Protein AF-A0A7S4PXM3-F1 (afdb_monomer_lite)

Radius of gyration: 34.14 Å; chains: 1; bounding box: 49×93×110 Å

Sequence (233 aa):
MDMGKMAEALIESDAAFREQFDRSSPNFHGGVDVPVPTGGARVPESMGGDAMKDWRDMPEVQPALEPEYPPEYHAAMATYEQFGKVKKAMSVLNKPVETVMKVRVQYKGAEGESKIALESRLRGEENNRDGALGSMKVLFGNVDSAEVSDRTRSAVSEVIERGTFAFEDRETFGEYMTVLQRCNQAIFADQKKLLQKIKDIKKAAAKAPDAAKGAEAADGEAAGAGAAPAAGA

Structure (mmCIF, N/CA/C/O backbone):
data_AF-A0A7S4PXM3-F1
#
_entry.id   AF-A0A7S4PXM3-F1
#
loop_
_atom_site.group_PDB
_atom_site.id
_atom_site.type_symbol
_atom_site.label_atom_id
_atom_site.label_alt_id
_atom_site.label_comp_id
_atom_site.label_asym_id
_atom_site.label_entity_id
_atom_site.label_seq_id
_atom_site.pdbx_PDB_ins_code
_atom_site.Cartn_x
_atom_site.Cartn_y
_atom_site.Cartn_z
_atom_site.occupancy
_atom_site.B_iso_or_equiv
_atom_site.auth_seq_id
_atom_site.auth_comp_id
_atom_site.auth_asym_id
_atom_site.auth_atom_id
_atom_site.pdbx_PDB_model_num
ATOM 1 N N . MET A 1 1 ? 22.075 41.334 -0.631 1.00 54.38 1 MET A N 1
ATOM 2 C CA . MET A 1 1 ? 20.807 41.933 -1.092 1.00 54.38 1 MET A CA 1
ATOM 3 C C . MET A 1 1 ? 20.162 42.583 0.113 1.00 54.38 1 MET A C 1
ATOM 5 O O . MET A 1 1 ? 20.107 41.945 1.155 1.00 54.38 1 MET A O 1
ATOM 9 N N . ASP A 1 2 ? 19.801 43.856 0.003 1.00 71.25 2 ASP A N 1
ATOM 10 C CA . ASP A 1 2 ? 19.238 44.640 1.103 1.00 71.25 2 ASP A CA 1
ATOM 11 C C . ASP A 1 2 ? 17.744 44.311 1.252 1.00 71.25 2 ASP A C 1
ATOM 13 O O . ASP A 1 2 ? 16.964 44.567 0.333 1.00 71.25 2 ASP A O 1
ATOM 17 N N . MET A 1 3 ? 17.356 43.679 2.366 1.00 65.31 3 MET A N 1
ATOM 18 C CA . MET A 1 3 ? 15.975 43.223 2.579 1.00 65.31 3 MET A CA 1
ATOM 19 C C . MET A 1 3 ? 14.974 44.382 2.677 1.00 65.31 3 MET A C 1
ATOM 21 O O . MET A 1 3 ? 13.813 44.184 2.326 1.00 65.31 3 MET A O 1
ATOM 25 N N . GLY A 1 4 ? 15.409 45.585 3.076 1.00 73.81 4 GLY A N 1
ATOM 26 C CA . GLY A 1 4 ? 14.539 46.767 3.109 1.00 73.81 4 GLY A CA 1
ATOM 27 C C . GLY A 1 4 ? 14.072 47.175 1.711 1.00 73.81 4 GLY A C 1
ATOM 28 O O . GLY A 1 4 ? 12.878 47.329 1.473 1.00 73.81 4 GLY A O 1
ATOM 29 N N . LYS A 1 5 ? 14.999 47.205 0.747 1.00 74.38 5 LYS A N 1
ATOM 30 C CA . LYS A 1 5 ? 14.703 47.554 -0.654 1.00 74.38 5 LYS A CA 1
ATOM 31 C C . LYS A 1 5 ? 13.815 46.528 -1.356 1.00 74.38 5 LYS A C 1
ATOM 33 O O . LYS A 1 5 ? 13.045 46.878 -2.241 1.00 74.38 5 LYS A O 1
ATOM 38 N N . MET A 1 6 ? 13.917 45.254 -0.971 1.00 76.69 6 MET A N 1
ATOM 39 C CA . MET A 1 6 ? 13.043 44.206 -1.504 1.00 76.69 6 MET A CA 1
ATOM 40 C C . MET A 1 6 ? 11.615 44.326 -0.956 1.00 76.69 6 MET A C 1
ATOM 42 O O . MET A 1 6 ? 10.663 44.099 -1.697 1.00 76.69 6 MET A O 1
ATOM 46 N N . ALA A 1 7 ? 11.459 44.701 0.317 1.00 76.25 7 ALA A N 1
ATOM 47 C CA . ALA A 1 7 ? 10.149 44.932 0.917 1.00 76.25 7 ALA A CA 1
ATOM 48 C C . ALA A 1 7 ? 9.452 46.164 0.314 1.00 76.25 7 ALA A C 1
ATOM 50 O O . ALA A 1 7 ? 8.271 46.086 -0.014 1.00 76.25 7 ALA A O 1
ATOM 51 N N . GLU A 1 8 ? 10.184 47.259 0.091 1.00 77.31 8 GLU A N 1
ATOM 52 C CA . GLU A 1 8 ? 9.660 48.455 -0.589 1.00 77.31 8 GLU A CA 1
ATOM 53 C C . GLU A 1 8 ? 9.229 48.144 -2.031 1.00 77.31 8 GLU A C 1
ATOM 55 O O . GLU A 1 8 ? 8.101 48.451 -2.408 1.00 77.31 8 GLU A O 1
ATOM 60 N N . ALA A 1 9 ? 10.050 47.415 -2.796 1.00 77.31 9 ALA A N 1
ATOM 61 C CA . ALA A 1 9 ? 9.702 47.008 -4.160 1.00 77.31 9 ALA A CA 1
ATOM 62 C C . ALA A 1 9 ? 8.468 46.086 -4.226 1.00 77.31 9 ALA A C 1
ATOM 64 O O . ALA A 1 9 ? 7.703 46.131 -5.190 1.00 77.31 9 ALA A O 1
ATOM 65 N N . LEU A 1 10 ? 8.251 45.244 -3.209 1.00 79.25 10 LEU A N 1
ATOM 66 C CA . LEU A 1 10 ? 7.054 44.403 -3.121 1.00 79.25 10 LEU A CA 1
ATOM 67 C C . LEU A 1 10 ? 5.796 45.226 -2.826 1.00 79.25 10 LEU A C 1
ATOM 69 O O . LEU A 1 10 ? 4.745 44.936 -3.391 1.00 79.25 10 LEU A O 1
ATOM 73 N N . ILE A 1 11 ? 5.902 46.255 -1.984 1.00 79.88 11 ILE A N 1
ATOM 74 C CA . ILE A 1 11 ? 4.780 47.145 -1.654 1.00 79.88 11 ILE A CA 1
ATOM 75 C C . ILE A 1 11 ? 4.415 48.023 -2.858 1.00 79.88 11 ILE A C 1
ATOM 77 O O . ILE A 1 11 ? 3.235 48.160 -3.174 1.00 79.88 11 ILE A O 1
ATOM 81 N N . GLU A 1 12 ? 5.408 48.564 -3.567 1.00 77.00 12 GLU A N 1
ATOM 82 C CA . GLU A 1 12 ? 5.185 49.351 -4.788 1.00 77.00 12 GLU A CA 1
ATOM 83 C C . GLU A 1 12 ? 4.579 48.502 -5.916 1.00 77.00 12 GLU A C 1
ATOM 85 O O . GLU A 1 12 ? 3.664 48.951 -6.607 1.00 77.00 12 GLU A O 1
ATOM 90 N N . SER A 1 13 ? 5.017 47.246 -6.057 1.00 78.00 13 SER A N 1
ATOM 91 C CA . SER A 1 13 ? 4.436 46.287 -7.004 1.00 78.00 13 SER A CA 1
ATOM 92 C C . SER A 1 13 ? 2.981 45.939 -6.663 1.00 78.00 13 SER A C 1
ATOM 94 O O . SER A 1 13 ? 2.129 45.907 -7.551 1.00 78.00 13 SER A O 1
ATOM 96 N N . ASP A 1 14 ? 2.664 45.734 -5.379 1.00 81.44 14 ASP A N 1
ATOM 97 C CA . ASP A 1 14 ? 1.298 45.435 -4.926 1.00 81.44 14 ASP A CA 1
ATOM 98 C C . ASP A 1 14 ? 0.354 46.635 -5.133 1.00 81.44 14 ASP A C 1
ATOM 100 O O . ASP A 1 14 ? -0.798 46.464 -5.537 1.00 81.44 14 ASP A O 1
ATOM 104 N N . ALA A 1 15 ? 0.845 47.862 -4.925 1.00 78.38 15 ALA A N 1
ATOM 105 C CA . ALA A 1 15 ? 0.091 49.084 -5.203 1.00 78.38 15 ALA A CA 1
ATOM 106 C C . ALA A 1 15 ? -0.194 49.250 -6.707 1.00 78.38 15 ALA A C 1
ATOM 108 O O . ALA A 1 15 ? -1.354 49.404 -7.095 1.00 78.38 15 ALA A O 1
ATOM 109 N N . ALA A 1 16 ? 0.829 49.111 -7.556 1.00 76.50 16 ALA A N 1
ATOM 110 C CA . ALA A 1 16 ? 0.679 49.188 -9.010 1.00 76.50 16 ALA A CA 1
ATOM 111 C C . ALA A 1 16 ? -0.226 48.075 -9.570 1.00 76.50 16 ALA A C 1
ATOM 113 O O . ALA A 1 16 ? -0.968 48.293 -10.526 1.00 76.50 16 ALA A O 1
ATOM 114 N N . PHE A 1 17 ? -0.205 46.884 -8.964 1.00 78.81 17 PHE A N 1
ATOM 115 C CA . PHE A 1 17 ? -1.099 45.789 -9.331 1.00 78.81 17 PHE A CA 1
ATOM 116 C C . PHE A 1 17 ? -2.558 46.105 -8.990 1.00 78.81 17 PHE A C 1
ATOM 118 O O . PHE A 1 17 ? -3.441 45.878 -9.815 1.00 78.81 17 PHE A O 1
ATOM 125 N N . ARG A 1 18 ? -2.834 46.668 -7.806 1.00 79.75 18 ARG A N 1
ATOM 126 C CA . ARG A 1 18 ? -4.205 47.051 -7.423 1.00 79.75 18 ARG A CA 1
ATOM 127 C C . ARG A 1 18 ? -4.787 48.127 -8.336 1.00 79.75 18 ARG A C 1
ATOM 129 O O . ARG A 1 18 ? -5.965 48.043 -8.678 1.00 79.75 18 ARG A O 1
ATOM 136 N N . GLU A 1 19 ? -3.970 49.079 -8.779 1.00 80.88 19 GLU A N 1
ATOM 137 C CA . GLU A 1 19 ? -4.394 50.125 -9.716 1.00 80.88 19 GLU A CA 1
ATOM 138 C C . GLU A 1 19 ? -4.871 49.575 -11.071 1.00 80.88 19 GLU A C 1
ATOM 140 O O . GLU A 1 19 ? -5.683 50.223 -11.725 1.00 80.88 19 GLU A O 1
ATOM 145 N N . GLN A 1 20 ? -4.454 48.367 -11.479 1.00 78.38 20 GLN A N 1
ATOM 146 C CA . GLN A 1 20 ? -4.924 47.732 -12.721 1.00 78.38 20 GLN A CA 1
ATOM 147 C C . GLN A 1 20 ? -6.376 47.246 -12.651 1.00 78.38 20 GLN A C 1
ATOM 149 O O . GLN A 1 20 ? -6.986 46.994 -13.691 1.00 78.38 20 GLN A O 1
ATOM 154 N N . PHE A 1 21 ? -6.932 47.110 -11.446 1.00 78.81 21 PHE A N 1
ATOM 155 C CA . PHE A 1 21 ? -8.300 46.639 -11.221 1.00 78.81 21 PHE A CA 1
ATOM 156 C C . PHE A 1 21 ? -9.245 47.746 -10.740 1.00 78.81 21 PHE A C 1
ATOM 158 O O . PHE A 1 21 ? -10.452 47.513 -10.636 1.00 78.81 21 PHE A O 1
ATOM 165 N N . ASP A 1 22 ? -8.728 48.948 -10.479 1.00 79.50 22 ASP A N 1
ATOM 166 C CA . ASP A 1 22 ? -9.545 50.116 -10.169 1.00 79.50 22 ASP A CA 1
ATOM 167 C C . ASP A 1 22 ? -10.054 50.761 -11.461 1.00 79.50 22 ASP A C 1
ATOM 169 O O . ASP A 1 22 ? -9.288 51.310 -12.245 1.00 79.50 22 ASP A O 1
ATOM 173 N N . ARG A 1 23 ? -11.373 50.723 -11.666 1.00 74.38 23 ARG A N 1
ATOM 174 C CA . ARG A 1 23 ? -12.050 51.285 -12.847 1.00 74.38 23 ARG A CA 1
ATOM 175 C C . ARG A 1 23 ? -11.900 52.800 -12.984 1.00 74.38 23 ARG A C 1
ATOM 177 O O . ARG A 1 23 ? -12.178 53.332 -14.052 1.00 74.38 23 ARG A O 1
ATOM 184 N N . SER A 1 24 ? -11.537 53.491 -11.904 1.00 78.06 24 SER A N 1
ATOM 185 C CA . SER A 1 24 ? -11.280 54.933 -11.897 1.00 78.06 24 SER A CA 1
ATOM 186 C C . SER A 1 24 ? -9.806 55.283 -12.116 1.00 78.06 24 SER A C 1
ATOM 188 O O . SER A 1 24 ? -9.486 56.451 -12.344 1.00 78.06 24 SER A O 1
ATOM 190 N N . SER A 1 25 ? -8.915 54.285 -12.089 1.00 77.69 25 SER A N 1
ATOM 191 C CA . SER A 1 25 ? -7.492 54.464 -12.357 1.00 77.69 25 SER A CA 1
ATOM 192 C C . SER A 1 25 ? -7.230 54.567 -13.864 1.00 77.69 25 SER A C 1
ATOM 194 O O . SER A 1 25 ? -7.744 53.753 -14.633 1.00 77.69 25 SER A O 1
ATOM 196 N N . PRO A 1 26 ? -6.368 55.497 -14.317 1.00 75.19 26 PRO A N 1
ATOM 197 C CA . PRO A 1 26 ? -5.941 55.563 -15.717 1.00 75.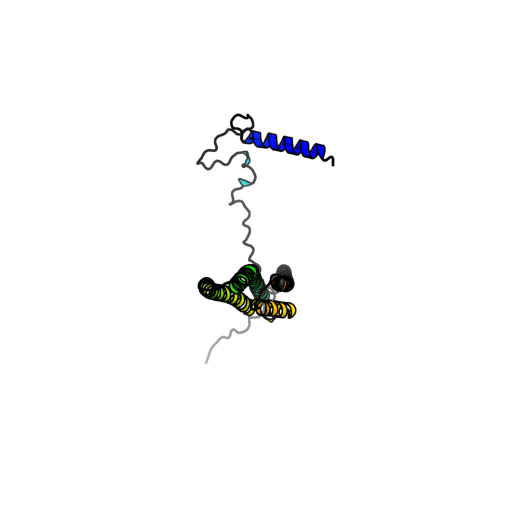19 26 PRO A CA 1
ATOM 198 C C . PRO A 1 26 ? -5.159 54.314 -16.170 1.00 75.19 26 PRO A C 1
ATOM 200 O O . PRO A 1 26 ? -5.015 54.089 -17.368 1.00 75.19 26 PRO A O 1
ATOM 203 N N . ASN A 1 27 ? -4.682 53.492 -15.225 1.00 73.81 27 ASN A N 1
ATOM 204 C CA . ASN A 1 27 ? -3.992 52.225 -15.479 1.00 73.81 27 ASN A CA 1
ATOM 205 C C . ASN A 1 27 ? -4.917 50.996 -15.420 1.00 73.81 27 ASN A C 1
ATOM 207 O O . ASN A 1 27 ? -4.416 49.867 -15.422 1.00 73.81 27 ASN A O 1
ATOM 211 N N . PHE A 1 28 ? -6.244 51.175 -15.392 1.00 73.06 28 PHE A N 1
ATOM 212 C CA . PHE A 1 28 ? -7.197 50.065 -15.456 1.00 73.06 28 PHE A CA 1
ATOM 213 C C . PHE A 1 28 ? -6.896 49.167 -16.669 1.00 73.06 28 PHE A C 1
ATOM 215 O O . PHE A 1 28 ? -6.747 49.652 -17.792 1.00 73.06 28 PHE A O 1
ATOM 222 N N . HIS A 1 29 ? -6.710 47.864 -16.436 1.00 72.44 29 HIS A N 1
ATOM 223 C CA . HIS A 1 29 ? -6.256 46.895 -17.445 1.00 72.44 29 HIS A CA 1
ATOM 224 C C . HIS A 1 29 ? -4.994 47.314 -18.233 1.00 72.44 29 HIS A C 1
ATOM 226 O O . HIS A 1 29 ? -4.868 47.032 -19.424 1.00 72.44 29 HIS A O 1
ATOM 232 N N . GLY A 1 30 ? -4.043 47.992 -17.579 1.00 68.31 30 GLY A N 1
ATOM 233 C CA . GLY A 1 30 ? -2.792 48.427 -18.211 1.00 68.31 30 GLY A CA 1
ATOM 234 C C . GLY A 1 30 ? -2.982 49.538 -19.249 1.00 68.31 30 GLY A C 1
ATOM 235 O O . GLY A 1 30 ? -2.181 49.641 -20.176 1.00 68.31 30 GLY A O 1
ATOM 236 N N . GLY A 1 31 ? -4.053 50.332 -19.121 1.00 64.69 31 GLY A N 1
ATOM 237 C CA . GLY A 1 31 ? -4.390 51.421 -20.043 1.00 64.69 31 GLY A CA 1
ATOM 238 C C . GLY A 1 31 ? -5.131 50.967 -21.307 1.00 64.69 31 GLY A C 1
ATOM 239 O O . GLY A 1 31 ? -5.327 51.768 -22.221 1.00 64.69 31 GLY A O 1
ATOM 240 N N . VAL A 1 32 ? -5.547 49.696 -21.384 1.00 62.91 32 VAL A N 1
ATOM 241 C CA . VAL A 1 32 ? -6.307 49.149 -22.518 1.00 62.91 32 VAL A CA 1
ATOM 242 C C . VAL A 1 32 ? -7.800 49.139 -22.179 1.00 62.91 32 VAL A C 1
ATOM 244 O O . VAL A 1 32 ? -8.350 48.132 -21.745 1.00 62.91 32 VAL A O 1
ATOM 247 N N . ASP A 1 33 ? -8.465 50.272 -22.412 1.00 63.50 33 ASP A N 1
ATOM 248 C CA . ASP A 1 33 ? -9.929 50.447 -22.283 1.00 63.50 33 ASP A CA 1
ATOM 249 C C . ASP A 1 33 ? -10.684 50.082 -23.581 1.00 63.50 33 ASP A C 1
ATOM 251 O O . ASP A 1 33 ? -11.805 50.508 -23.843 1.00 63.50 33 ASP A O 1
ATOM 255 N N . VAL A 1 34 ? -10.064 49.317 -24.481 1.00 64.12 34 VAL A N 1
ATOM 256 C CA . VAL A 1 34 ? -10.740 48.932 -25.724 1.00 64.12 34 VAL A CA 1
ATOM 257 C C . VAL A 1 34 ? -11.642 47.729 -25.425 1.00 64.12 34 VAL A C 1
ATOM 259 O O . VAL A 1 34 ? -11.116 46.658 -25.106 1.00 64.12 34 VAL A O 1
ATOM 262 N N . PRO A 1 35 ? -12.982 47.847 -25.527 1.00 62.88 35 PRO A N 1
ATOM 263 C CA . PRO A 1 35 ? -13.873 46.719 -25.298 1.00 62.88 35 PRO A CA 1
ATOM 264 C C . PRO A 1 35 ? -13.561 45.609 -26.304 1.00 62.88 35 PRO A C 1
ATOM 266 O O . PRO A 1 35 ? -13.626 45.816 -27.518 1.00 62.88 35 PRO A O 1
ATOM 269 N N . VAL A 1 36 ? -13.206 44.427 -25.794 1.00 58.50 36 VAL A N 1
ATOM 270 C CA . VAL A 1 36 ? -12.897 43.262 -26.629 1.00 58.50 36 VAL A CA 1
ATOM 271 C C . VAL A 1 36 ? -14.175 42.847 -27.368 1.00 58.50 36 VAL A C 1
ATOM 273 O O . VAL A 1 36 ? -15.163 42.513 -26.708 1.00 58.50 36 VAL A O 1
ATOM 276 N N . PRO A 1 37 ? -14.193 42.854 -28.714 1.00 59.69 37 PRO A N 1
ATOM 277 C CA . PRO A 1 37 ? -15.375 42.486 -29.479 1.00 59.69 37 PRO A CA 1
ATOM 278 C C . PRO A 1 37 ? -15.766 41.037 -29.184 1.00 59.69 37 PRO A C 1
ATOM 280 O O . PRO A 1 37 ? -15.036 40.098 -29.504 1.00 59.69 37 PRO A O 1
ATOM 283 N N . THR A 1 38 ? -16.930 40.835 -28.578 1.00 55.53 38 THR A N 1
ATOM 284 C CA . THR A 1 38 ? -17.507 39.509 -28.354 1.00 55.53 38 THR A CA 1
ATOM 285 C C . THR A 1 38 ? -18.094 38.978 -29.662 1.00 55.53 38 THR A C 1
ATOM 287 O O . THR A 1 38 ? -19.298 39.010 -29.889 1.00 55.53 38 THR A O 1
ATOM 290 N N . GLY A 1 39 ? -17.216 38.495 -30.543 1.00 56.94 39 GLY A N 1
ATOM 291 C CA . GLY A 1 39 ? -17.589 37.810 -31.782 1.00 56.94 39 GLY A CA 1
ATOM 292 C C . GLY A 1 39 ? -16.978 38.444 -33.029 1.00 56.94 39 GLY A C 1
ATOM 293 O O . GLY A 1 39 ? -17.464 39.449 -33.538 1.00 56.94 39 GLY A O 1
ATOM 294 N N . GLY A 1 40 ? -15.927 37.812 -33.550 1.00 54.31 40 GLY A N 1
ATOM 295 C CA . GLY A 1 40 ? -15.295 38.166 -34.819 1.00 54.31 40 GLY A CA 1
ATOM 296 C C . GLY A 1 40 ? -13.833 37.733 -34.842 1.00 54.31 40 GLY A C 1
ATOM 297 O O . GLY A 1 40 ? -13.108 37.962 -33.883 1.00 54.31 40 GLY A O 1
ATOM 298 N N . ALA A 1 41 ? -13.404 37.100 -35.934 1.00 55.66 41 ALA A N 1
ATOM 299 C CA . ALA A 1 41 ? -12.101 36.449 -36.125 1.00 55.66 41 ALA A CA 1
ATOM 300 C C . ALA A 1 41 ? -10.876 37.395 -36.157 1.00 55.66 41 ALA A C 1
ATOM 302 O O . ALA A 1 41 ? -9.872 37.086 -36.797 1.00 55.66 41 ALA A O 1
ATOM 303 N N . ARG A 1 42 ? -10.942 38.569 -35.519 1.00 57.69 42 ARG A N 1
ATOM 304 C CA . ARG A 1 42 ? -9.838 39.528 -35.512 1.00 57.69 42 ARG A CA 1
ATOM 305 C C . ARG A 1 42 ? -9.024 39.371 -34.233 1.00 57.69 42 ARG A C 1
ATOM 307 O O . ARG A 1 42 ? -9.393 39.867 -33.173 1.00 57.69 42 ARG A O 1
ATOM 314 N N . VAL A 1 43 ? -7.914 38.656 -34.373 1.00 59.50 43 VAL A N 1
ATOM 315 C CA . VAL A 1 43 ? -6.866 38.533 -33.358 1.00 59.50 43 VAL A CA 1
ATOM 316 C C . VAL A 1 43 ? -6.280 39.931 -33.072 1.00 59.50 43 VAL A C 1
ATOM 318 O O . VAL A 1 43 ? -6.036 40.674 -34.027 1.00 59.50 43 VAL A O 1
ATOM 321 N N . PRO A 1 44 ? -6.084 40.327 -31.798 1.00 60.47 44 PRO A N 1
ATOM 322 C CA . PRO A 1 44 ? -5.460 41.604 -31.443 1.00 60.47 44 PRO A CA 1
ATOM 323 C C . PRO A 1 44 ? -4.069 41.767 -32.072 1.00 60.47 44 PRO A C 1
ATOM 325 O O . PRO A 1 44 ? -3.329 40.792 -32.182 1.00 60.47 44 PRO A O 1
ATOM 328 N N . GLU A 1 45 ? -3.674 42.993 -32.434 1.00 59.75 45 GLU A N 1
ATOM 329 C CA . GLU A 1 45 ? -2.361 43.272 -33.056 1.00 59.75 45 GLU A CA 1
ATOM 330 C C . GLU A 1 45 ? -1.177 42.813 -32.188 1.00 59.75 45 GLU A C 1
ATOM 332 O O . GLU A 1 45 ? -0.161 42.378 -32.721 1.00 59.75 45 GLU A O 1
ATOM 337 N N . SER A 1 46 ? -1.330 42.790 -30.858 1.00 57.75 46 SER A N 1
ATOM 338 C CA . SER A 1 46 ? -0.331 42.252 -29.921 1.00 57.75 46 SER A CA 1
ATOM 339 C C . SER A 1 46 ? -0.139 40.729 -29.997 1.00 57.75 46 SER A C 1
ATOM 341 O O . SER A 1 46 ? 0.841 40.208 -29.471 1.00 57.75 46 SER A O 1
ATOM 343 N N . MET A 1 47 ? -1.054 40.015 -30.657 1.00 54.12 47 MET A N 1
ATOM 344 C CA . MET A 1 47 ? -0.959 38.589 -30.990 1.00 54.12 47 MET A CA 1
ATOM 345 C C . MET A 1 47 ? -0.676 38.349 -32.486 1.00 54.12 47 MET A C 1
ATOM 347 O O . MET A 1 47 ? -0.539 37.201 -32.911 1.00 54.12 47 MET A O 1
ATOM 351 N N . GLY A 1 48 ? -0.547 39.414 -33.286 1.00 51.75 48 GLY A N 1
ATOM 352 C CA . GLY A 1 48 ? -0.171 39.374 -34.700 1.00 51.75 48 GLY A CA 1
ATOM 353 C C . GLY A 1 48 ? 1.340 39.219 -34.886 1.00 51.75 48 GLY A C 1
ATOM 354 O O . GLY A 1 48 ? 2.014 40.139 -35.334 1.00 51.75 48 GLY A O 1
ATOM 355 N N . GLY A 1 49 ? 1.876 38.065 -34.498 1.00 60.22 49 GLY A N 1
ATOM 356 C CA . GLY A 1 49 ? 3.269 37.663 -34.733 1.00 60.22 49 GLY A CA 1
ATOM 357 C C . GLY A 1 49 ? 3.335 36.292 -35.403 1.00 60.22 49 GLY A C 1
ATOM 358 O O . GLY A 1 49 ? 2.384 35.897 -36.069 1.00 60.22 49 GLY A O 1
ATOM 359 N N . ASP A 1 50 ? 4.405 35.520 -35.182 1.00 53.19 50 ASP A N 1
ATOM 360 C CA . ASP A 1 50 ? 4.602 34.150 -35.713 1.00 53.19 50 ASP A CA 1
ATOM 361 C C . ASP A 1 50 ? 3.395 33.193 -35.561 1.00 53.19 50 ASP A C 1
ATOM 363 O O . ASP A 1 50 ? 3.316 32.188 -36.263 1.00 53.19 50 ASP A O 1
ATOM 367 N N . ALA A 1 51 ? 2.440 33.509 -34.681 1.00 52.72 51 ALA A N 1
ATOM 368 C CA . ALA A 1 51 ? 1.163 32.815 -34.522 1.00 52.72 51 ALA A CA 1
ATOM 369 C C . ALA A 1 51 ? 0.184 32.970 -35.710 1.00 52.72 51 ALA A C 1
ATOM 371 O O . ALA A 1 51 ? -0.801 32.241 -35.773 1.00 52.72 51 ALA A O 1
ATOM 372 N N . MET A 1 52 ? 0.437 33.896 -36.644 1.00 51.25 52 MET A N 1
ATOM 373 C CA . MET A 1 52 ? -0.347 34.086 -37.875 1.00 51.25 52 MET A CA 1
ATOM 374 C C . MET A 1 52 ? 0.209 33.289 -39.067 1.00 51.25 52 MET A C 1
ATOM 376 O O . MET A 1 52 ? -0.306 33.416 -40.176 1.00 51.25 52 MET A O 1
ATOM 380 N N . LYS A 1 53 ? 1.258 32.475 -38.866 1.00 59.38 53 LYS A N 1
ATOM 381 C CA . LYS A 1 53 ? 1.671 31.487 -39.870 1.00 59.38 53 LYS A CA 1
ATOM 382 C C . LYS A 1 53 ? 0.496 30.552 -40.118 1.00 59.38 53 LYS A C 1
ATOM 384 O O . LYS A 1 53 ? 0.008 29.915 -39.185 1.00 59.38 53 LYS A O 1
ATOM 389 N N . ASP A 1 54 ? 0.036 30.516 -41.365 1.00 62.44 54 ASP A N 1
ATOM 390 C CA . ASP A 1 54 ? -1.028 29.625 -41.795 1.00 62.44 54 ASP A CA 1
ATOM 3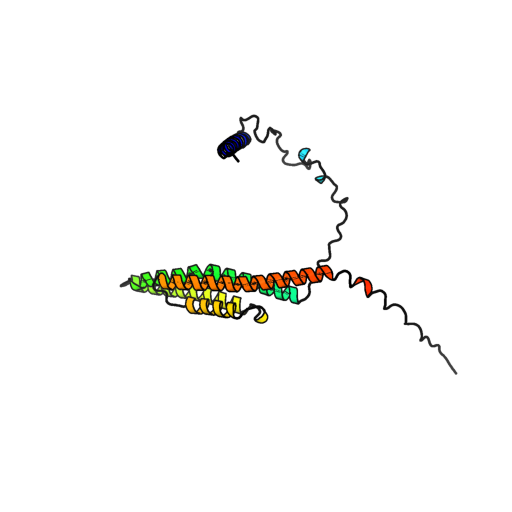91 C C . ASP A 1 54 ? -0.615 28.206 -41.386 1.00 62.44 54 ASP A C 1
ATOM 393 O O . ASP A 1 54 ? 0.485 27.752 -41.699 1.00 62.44 54 ASP A O 1
ATOM 397 N N . TRP A 1 55 ? -1.448 27.507 -40.617 1.00 65.50 55 TRP A N 1
ATOM 398 C CA . TRP A 1 55 ? -1.119 26.171 -40.096 1.00 65.50 55 TRP A CA 1
ATOM 399 C C . TRP A 1 55 ? -0.856 25.158 -41.226 1.00 65.50 55 TRP A C 1
ATOM 401 O O . TRP A 1 55 ? -0.293 24.096 -40.986 1.00 65.50 55 TRP A O 1
ATOM 411 N N . ARG A 1 56 ? -1.251 25.509 -42.457 1.00 62.72 56 ARG A N 1
ATOM 412 C CA . ARG A 1 56 ? -0.970 24.803 -43.712 1.00 62.72 56 ARG A CA 1
ATOM 413 C C . ARG A 1 56 ? 0.458 24.981 -44.229 1.00 62.72 56 ARG A C 1
ATOM 415 O O . ARG A 1 56 ? 0.933 24.119 -44.956 1.00 62.72 56 ARG A O 1
ATOM 422 N N . ASP A 1 57 ? 1.122 26.067 -43.847 1.00 69.19 57 ASP A N 1
ATOM 423 C CA . ASP A 1 57 ? 2.520 26.360 -44.185 1.00 69.19 57 ASP A CA 1
ATOM 424 C C . ASP A 1 57 ? 3.483 25.882 -43.090 1.00 69.19 57 ASP A C 1
ATOM 426 O O . ASP A 1 57 ? 4.707 25.996 -43.223 1.00 69.19 57 ASP A O 1
ATOM 430 N N . MET A 1 58 ? 2.951 25.341 -41.987 1.00 64.75 58 MET A N 1
ATOM 431 C CA . MET A 1 58 ? 3.774 24.589 -41.054 1.00 64.75 58 MET A CA 1
ATOM 432 C C . MET A 1 58 ? 4.298 23.345 -41.775 1.00 64.75 58 MET A C 1
ATOM 434 O O . MET A 1 58 ? 3.517 22.656 -42.432 1.00 64.75 58 MET A O 1
ATOM 438 N N . PRO A 1 59 ? 5.601 23.031 -41.663 1.00 70.19 59 PRO A N 1
ATOM 439 C CA . PRO A 1 59 ? 6.115 21.787 -42.209 1.00 70.19 59 PRO A CA 1
ATOM 440 C C . PRO A 1 59 ? 5.289 20.641 -41.626 1.00 70.19 59 PRO A C 1
ATOM 442 O O . PRO A 1 59 ? 5.137 20.570 -40.405 1.00 70.19 59 PRO A O 1
ATOM 445 N N . GLU A 1 60 ? 4.738 19.779 -42.488 1.00 63.53 60 GLU A N 1
ATOM 446 C CA . GLU A 1 60 ? 4.088 18.541 -42.064 1.00 63.53 60 GLU A CA 1
ATOM 447 C C . GLU A 1 60 ? 5.102 17.762 -41.227 1.00 63.53 60 GLU A C 1
ATOM 449 O O . GLU A 1 60 ? 6.020 17.116 -41.740 1.00 63.53 60 GLU A O 1
ATOM 454 N N . VAL A 1 61 ? 4.975 17.879 -39.905 1.00 59.94 61 VAL A N 1
ATOM 455 C CA . VAL A 1 61 ? 5.703 17.036 -38.974 1.00 59.94 61 VAL A CA 1
ATOM 456 C C . VAL A 1 61 ? 5.124 15.659 -39.219 1.00 59.94 61 VAL A C 1
ATOM 458 O O . VAL A 1 61 ? 4.017 15.368 -38.766 1.00 59.94 61 VAL A O 1
ATOM 461 N N . GLN A 1 62 ? 5.837 14.846 -40.005 1.00 60.22 62 GLN A N 1
ATOM 462 C CA . GLN A 1 62 ? 5.494 13.441 -40.164 1.00 60.22 62 GLN A CA 1
ATOM 463 C C . GLN A 1 62 ? 5.248 12.903 -38.756 1.00 60.22 62 GLN A C 1
ATOM 465 O O . GLN A 1 62 ? 6.129 13.086 -37.904 1.00 60.22 62 GLN A O 1
ATOM 470 N N . PRO A 1 63 ? 4.058 12.343 -38.466 1.00 58.66 63 PRO A N 1
ATOM 471 C CA . PRO A 1 63 ? 3.773 11.832 -37.141 1.00 58.66 63 PRO A CA 1
ATOM 472 C C . PRO A 1 63 ? 4.884 10.843 -36.830 1.00 58.66 63 PRO A C 1
ATOM 474 O O . PRO A 1 63 ? 5.049 9.850 -37.539 1.00 58.66 63 PRO A O 1
ATOM 477 N N . ALA A 1 64 ? 5.714 11.183 -35.843 1.00 59.84 64 ALA A N 1
ATOM 478 C CA . ALA A 1 64 ? 6.776 10.305 -35.407 1.00 59.84 64 ALA A CA 1
ATOM 479 C C . ALA A 1 64 ? 6.086 8.996 -35.030 1.00 59.84 64 ALA A C 1
ATOM 481 O O . ALA A 1 64 ? 5.299 8.984 -34.082 1.00 59.84 64 ALA A O 1
ATOM 482 N N . LEU A 1 65 ? 6.305 7.938 -35.819 1.00 59.53 65 LEU A N 1
ATOM 483 C CA . LEU A 1 65 ? 5.846 6.607 -35.455 1.00 59.53 65 LEU A CA 1
ATOM 484 C C . LEU A 1 65 ? 6.365 6.363 -34.043 1.00 59.53 65 LEU A C 1
ATOM 486 O O . LEU A 1 65 ? 7.578 6.427 -33.814 1.00 59.53 65 LEU A O 1
ATOM 490 N N . GLU A 1 66 ? 5.443 6.194 -33.092 1.00 64.00 66 GLU A N 1
ATOM 491 C CA . GLU A 1 66 ? 5.831 5.898 -31.722 1.00 64.00 66 GLU A CA 1
ATOM 492 C C . GLU A 1 66 ? 6.757 4.680 -31.765 1.00 64.00 66 GLU A C 1
ATOM 494 O O . GLU A 1 66 ? 6.431 3.699 -32.442 1.00 64.00 66 GLU A O 1
ATOM 499 N N . PRO A 1 67 ? 7.928 4.735 -31.106 1.00 69.31 67 PRO A N 1
ATOM 500 C CA . PRO A 1 67 ? 8.824 3.596 -31.083 1.00 69.31 67 PRO A CA 1
ATOM 501 C C . PRO A 1 67 ? 8.065 2.390 -30.536 1.00 69.31 67 PRO A C 1
ATOM 503 O O . PRO A 1 67 ? 7.569 2.437 -29.408 1.00 69.31 67 PRO A O 1
ATOM 506 N N . GLU A 1 68 ? 7.972 1.320 -31.323 1.00 80.69 68 GLU A N 1
ATOM 507 C CA . GLU A 1 68 ? 7.377 0.078 -30.848 1.00 80.69 68 GLU A CA 1
ATOM 508 C C . GLU A 1 68 ? 8.287 -0.496 -29.758 1.00 80.69 68 GLU A C 1
ATOM 510 O O . GLU A 1 68 ? 9.436 -0.883 -29.995 1.00 80.69 68 GLU A O 1
ATOM 515 N N . TYR A 1 69 ? 7.809 -0.441 -28.516 1.00 85.75 69 TYR A N 1
ATOM 516 C CA . TYR A 1 69 ? 8.574 -0.888 -27.363 1.00 85.75 69 TYR A CA 1
ATOM 517 C C . TYR A 1 69 ? 8.452 -2.407 -27.193 1.00 85.75 69 TYR A C 1
ATOM 519 O O . TYR A 1 69 ? 7.402 -2.986 -27.469 1.00 85.75 69 TYR A O 1
ATOM 527 N N . PRO A 1 70 ? 9.502 -3.081 -26.693 1.00 88.06 70 PRO A N 1
ATOM 528 C CA . PRO A 1 70 ? 9.460 -4.525 -26.499 1.00 88.06 70 PRO A CA 1
ATOM 529 C C . PRO A 1 70 ? 8.425 -4.923 -25.428 1.00 88.06 70 PRO A C 1
ATOM 531 O O . PRO A 1 70 ? 8.120 -4.120 -24.542 1.00 88.06 70 PRO A O 1
ATOM 534 N N . PRO A 1 71 ? 7.949 -6.185 -25.408 1.00 88.81 71 PRO A N 1
ATOM 535 C CA . PRO A 1 71 ? 6.983 -6.672 -24.413 1.00 88.81 71 PRO A CA 1
ATOM 536 C C . PRO A 1 71 ? 7.390 -6.409 -22.953 1.00 88.81 71 PRO A C 1
ATOM 538 O O . PRO A 1 71 ? 6.546 -6.123 -22.104 1.00 88.81 71 PRO A O 1
ATOM 541 N N . GLU A 1 72 ? 8.694 -6.431 -22.666 1.00 90.12 72 GLU A N 1
ATOM 542 C CA . GLU A 1 72 ? 9.258 -6.132 -21.344 1.00 90.12 72 GLU A CA 1
ATOM 543 C C . GLU A 1 72 ? 8.941 -4.710 -20.855 1.00 90.12 72 GLU A C 1
ATOM 545 O O . GLU A 1 72 ? 8.767 -4.494 -19.655 1.00 90.12 72 GLU A O 1
ATOM 550 N N . TYR A 1 73 ? 8.831 -3.739 -21.770 1.00 92.31 73 TYR A N 1
ATOM 551 C CA . TYR A 1 73 ? 8.420 -2.373 -21.444 1.00 92.31 73 TYR A CA 1
ATOM 552 C C . TYR A 1 73 ? 6.985 -2.345 -20.922 1.00 92.31 73 TYR A C 1
ATOM 554 O O . TYR A 1 73 ? 6.714 -1.753 -19.877 1.00 92.31 73 TYR A O 1
ATOM 562 N N . HIS A 1 74 ? 6.073 -3.005 -21.638 1.00 91.06 74 HIS A N 1
ATOM 563 C CA . HIS A 1 74 ? 4.657 -3.045 -21.288 1.00 91.06 74 HIS A CA 1
ATOM 564 C C . HIS A 1 74 ? 4.431 -3.789 -19.971 1.00 91.06 74 HIS A C 1
ATOM 566 O O . HIS A 1 74 ? 3.675 -3.308 -19.127 1.00 91.06 74 HIS A O 1
ATOM 572 N N . ALA A 1 75 ? 5.149 -4.893 -19.748 1.00 90.19 75 ALA A N 1
ATOM 573 C CA . ALA A 1 75 ? 5.133 -5.608 -18.475 1.00 90.19 75 ALA A CA 1
ATOM 574 C C . ALA A 1 75 ? 5.631 -4.721 -17.317 1.00 90.19 75 ALA A C 1
ATOM 576 O O . ALA A 1 75 ? 4.947 -4.582 -16.303 1.00 90.19 75 ALA A O 1
ATOM 577 N N . ALA A 1 76 ? 6.775 -4.045 -17.483 1.00 91.81 76 ALA A N 1
ATOM 578 C CA . ALA A 1 76 ? 7.320 -3.160 -16.452 1.00 91.81 76 ALA A CA 1
ATOM 579 C C . ALA A 1 76 ? 6.398 -1.960 -16.157 1.00 91.81 76 ALA A C 1
ATOM 581 O O . ALA A 1 76 ? 6.230 -1.584 -14.994 1.00 91.81 76 ALA A O 1
ATOM 582 N N . MET A 1 77 ? 5.772 -1.379 -17.186 1.00 92.62 77 MET A N 1
ATOM 583 C CA . MET A 1 77 ? 4.780 -0.306 -17.044 1.00 92.62 77 MET A CA 1
ATOM 584 C C . MET A 1 77 ? 3.530 -0.778 -16.294 1.00 92.62 77 MET A C 1
ATOM 586 O O . MET A 1 77 ? 3.111 -0.114 -15.345 1.00 92.62 77 MET A O 1
ATOM 590 N N . ALA A 1 78 ? 2.976 -1.939 -16.651 1.00 93.06 78 ALA A N 1
ATOM 591 C CA . ALA A 1 78 ? 1.815 -2.508 -15.970 1.00 93.06 78 ALA A CA 1
ATOM 592 C C . ALA A 1 78 ? 2.101 -2.757 -14.479 1.00 93.06 78 ALA A C 1
ATOM 594 O O . ALA A 1 78 ? 1.314 -2.367 -13.611 1.00 93.06 78 ALA A O 1
ATOM 595 N N . THR A 1 79 ? 3.269 -3.322 -14.159 1.00 93.12 79 THR A N 1
ATOM 596 C CA . THR A 1 79 ? 3.703 -3.532 -12.772 1.00 93.12 79 THR A CA 1
ATOM 597 C C . THR A 1 79 ? 3.901 -2.206 -12.031 1.00 93.12 79 THR A C 1
ATOM 599 O O . THR A 1 79 ? 3.475 -2.065 -10.881 1.00 93.12 79 THR A O 1
ATOM 602 N N . TYR A 1 80 ? 4.490 -1.195 -12.679 1.00 94.25 80 TYR A N 1
ATOM 603 C CA . TYR A 1 80 ? 4.654 0.145 -12.106 1.00 94.25 80 TYR A CA 1
ATOM 604 C C . TYR A 1 80 ? 3.306 0.796 -11.751 1.00 94.25 80 TYR A C 1
ATOM 606 O O . TYR A 1 80 ? 3.148 1.362 -10.662 1.00 94.25 8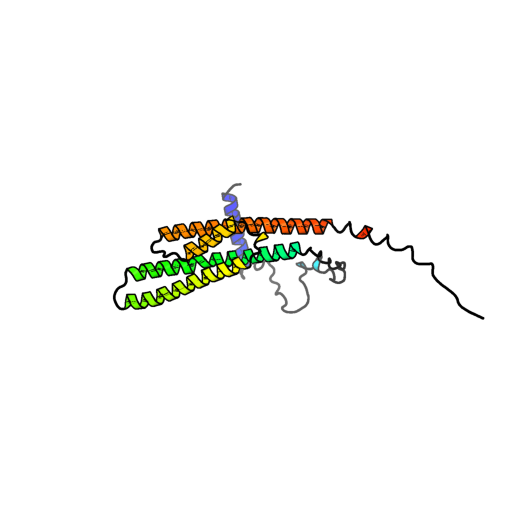0 TYR A O 1
ATOM 614 N N . GLU A 1 81 ? 2.316 0.692 -12.639 1.00 94.38 81 GLU A N 1
ATOM 615 C CA . GLU A 1 81 ? 0.958 1.180 -12.393 1.00 94.38 81 GLU A CA 1
ATOM 616 C C . GLU A 1 81 ? 0.280 0.423 -11.250 1.00 94.38 81 GLU A C 1
ATOM 618 O O . GLU A 1 81 ? -0.390 1.032 -10.406 1.00 94.38 81 GLU A O 1
ATOM 623 N N . GLN A 1 82 ? 0.491 -0.892 -11.174 1.00 94.00 82 GLN A N 1
ATOM 624 C CA . GLN A 1 82 ? -0.059 -1.725 -10.113 1.00 94.00 82 GLN A CA 1
ATOM 625 C C . GLN A 1 82 ? 0.512 -1.343 -8.739 1.00 94.00 82 GLN A C 1
ATOM 627 O O . GLN A 1 82 ? -0.258 -1.167 -7.790 1.00 94.00 82 GLN A O 1
ATOM 632 N N . PHE A 1 83 ? 1.819 -1.077 -8.637 1.00 93.38 83 PHE A N 1
ATOM 633 C CA . PHE A 1 83 ? 2.415 -0.489 -7.430 1.00 93.38 83 PHE A CA 1
ATOM 634 C C . PHE A 1 83 ? 1.789 0.865 -7.066 1.00 93.38 83 PHE A C 1
ATOM 636 O O . PHE A 1 83 ? 1.564 1.152 -5.887 1.00 93.38 83 PHE A O 1
ATOM 643 N N . GLY A 1 84 ? 1.441 1.683 -8.065 1.00 93.88 84 GLY A N 1
ATOM 644 C CA . GLY A 1 84 ? 0.697 2.926 -7.865 1.00 93.88 84 GLY A CA 1
ATOM 645 C C . GLY A 1 84 ? -0.670 2.705 -7.205 1.00 93.88 84 GLY A C 1
ATOM 646 O O . GLY A 1 84 ? -1.037 3.444 -6.288 1.00 93.88 84 GLY A O 1
ATOM 647 N N . LYS A 1 85 ? -1.408 1.666 -7.614 1.00 94.62 85 LYS A N 1
ATOM 648 C CA . LYS A 1 85 ? -2.695 1.293 -6.998 1.00 94.62 85 LYS A CA 1
ATOM 649 C C . LYS A 1 85 ? -2.513 0.799 -5.562 1.00 94.62 85 LYS A C 1
ATOM 651 O O . LYS A 1 85 ? -3.245 1.247 -4.682 1.00 94.62 85 LYS A O 1
ATOM 656 N N . VAL A 1 86 ? -1.507 -0.042 -5.301 1.00 93.88 86 VAL A N 1
ATOM 657 C CA . VAL A 1 86 ? -1.187 -0.523 -3.941 1.00 93.88 86 VAL A CA 1
ATOM 658 C C . VAL A 1 86 ? -0.851 0.648 -3.014 1.00 93.88 86 VAL A C 1
ATOM 660 O O . VAL A 1 86 ? -1.378 0.735 -1.906 1.00 93.88 86 VAL A O 1
ATOM 663 N N . LYS A 1 87 ? -0.037 1.604 -3.478 1.00 92.81 87 LYS A N 1
ATOM 664 C CA . LYS A 1 87 ? 0.321 2.797 -2.698 1.00 92.81 87 LYS A CA 1
ATOM 665 C C . LYS A 1 87 ? -0.898 3.661 -2.360 1.00 92.81 87 LYS A C 1
ATOM 667 O O . LYS A 1 87 ? -1.015 4.135 -1.230 1.00 92.81 87 LYS A O 1
ATOM 672 N N . LYS A 1 88 ? -1.823 3.840 -3.311 1.00 93.56 88 LYS A N 1
ATOM 673 C CA . LYS A 1 88 ? -3.098 4.536 -3.071 1.00 93.56 88 LYS A CA 1
ATOM 674 C C . LYS A 1 88 ? -3.955 3.793 -2.041 1.00 93.56 88 LYS A C 1
ATOM 676 O O . LYS A 1 88 ? -4.425 4.425 -1.099 1.00 93.56 88 LYS A O 1
ATOM 681 N N . ALA A 1 89 ? -4.089 2.471 -2.159 1.00 92.50 89 ALA A N 1
ATOM 682 C CA . ALA A 1 89 ? -4.834 1.659 -1.194 1.00 92.50 89 ALA A CA 1
ATOM 683 C C . ALA A 1 89 ? -4.244 1.758 0.224 1.00 92.50 89 ALA A C 1
ATOM 685 O O . ALA A 1 89 ? -4.967 1.948 1.195 1.00 92.50 89 ALA A O 1
ATOM 686 N N . MET A 1 90 ? -2.919 1.743 0.344 1.00 91.00 90 MET A N 1
ATOM 687 C CA . MET A 1 90 ? -2.242 1.925 1.626 1.00 91.00 90 MET A CA 1
ATOM 688 C C . MET A 1 90 ? -2.467 3.326 2.218 1.00 91.00 90 MET A C 1
ATOM 690 O O . MET A 1 90 ? -2.618 3.462 3.429 1.00 91.00 90 MET A O 1
ATOM 694 N N . SER A 1 91 ? -2.533 4.377 1.391 1.00 89.88 91 SER A N 1
ATOM 695 C CA . SER A 1 91 ? -2.780 5.743 1.881 1.00 89.88 91 SER A CA 1
ATOM 696 C C . SER A 1 91 ? -4.154 5.909 2.541 1.00 89.88 91 SER A C 1
ATOM 698 O O . SER A 1 91 ? -4.302 6.716 3.458 1.00 89.88 91 SER A O 1
ATOM 700 N N . VAL A 1 92 ? -5.139 5.105 2.126 1.00 90.75 92 VAL A N 1
ATOM 701 C CA . VAL A 1 92 ? -6.492 5.130 2.696 1.00 90.75 92 VAL A CA 1
ATOM 702 C C . VAL A 1 92 ? -6.667 4.177 3.884 1.00 90.75 92 VAL A C 1
ATOM 704 O O . VAL A 1 92 ? -7.672 4.281 4.577 1.00 90.75 92 VAL A O 1
ATOM 707 N N . LEU A 1 93 ? -5.692 3.304 4.188 1.00 90.38 93 LEU A N 1
ATOM 708 C CA . LEU A 1 93 ? -5.769 2.346 5.308 1.00 90.38 93 LEU A CA 1
ATOM 709 C C . LEU A 1 93 ? -5.743 2.992 6.692 1.00 90.38 93 LEU A C 1
ATOM 711 O O . LEU A 1 93 ? -6.287 2.429 7.641 1.00 90.38 93 LEU A O 1
ATOM 715 N N . ASN A 1 94 ? -5.100 4.150 6.827 1.00 89.44 94 ASN A N 1
ATOM 716 C CA . ASN A 1 94 ? -4.931 4.800 8.124 1.00 89.44 94 ASN A CA 1
ATOM 717 C C . ASN A 1 94 ? -6.296 5.084 8.780 1.00 89.44 94 ASN A C 1
ATOM 719 O O . ASN A 1 94 ? -6.519 4.773 9.950 1.00 89.44 94 ASN A O 1
ATOM 723 N N . LYS A 1 95 ? -7.254 5.597 7.998 1.00 92.25 95 LYS A N 1
ATOM 724 C CA . LYS A 1 95 ? -8.529 6.065 8.542 1.00 92.25 95 LYS A CA 1
ATOM 725 C C . LYS A 1 95 ? -9.430 4.945 9.092 1.00 92.25 95 LYS A C 1
ATOM 727 O O . LYS A 1 95 ? -9.920 5.111 10.213 1.00 92.25 95 LYS A O 1
ATOM 732 N N . PRO A 1 96 ? -9.649 3.822 8.381 1.00 93.12 96 PRO A N 1
ATOM 733 C CA . PRO A 1 96 ? -10.404 2.692 8.918 1.00 93.12 96 PRO A CA 1
ATOM 734 C C . PRO A 1 96 ? -9.787 2.110 10.195 1.00 93.12 96 PRO A C 1
ATOM 736 O O . PRO A 1 96 ? -10.503 1.882 11.167 1.00 93.12 96 PRO A O 1
ATOM 739 N N . VAL A 1 97 ? -8.459 1.940 10.242 1.00 91.69 97 VAL A N 1
ATOM 740 C CA . VAL A 1 97 ? -7.774 1.381 11.424 1.00 91.69 97 VAL A CA 1
ATOM 741 C C . VAL A 1 97 ? -7.890 2.324 12.628 1.00 91.69 97 VAL A C 1
ATOM 743 O O . VAL A 1 97 ? -8.237 1.888 13.726 1.00 91.69 97 VAL A O 1
ATOM 746 N N . GLU A 1 98 ? -7.684 3.629 12.424 1.00 92.56 98 GLU A N 1
ATOM 747 C CA . GLU A 1 98 ? -7.846 4.644 13.474 1.00 92.56 98 GLU A CA 1
ATOM 748 C C . GLU A 1 98 ? -9.289 4.684 14.013 1.00 92.56 98 GLU A C 1
ATOM 750 O O . GLU A 1 98 ? -9.516 4.842 15.215 1.00 92.56 98 GLU A O 1
ATOM 755 N N . THR A 1 99 ? -10.278 4.551 13.125 1.00 92.81 99 THR A N 1
ATOM 756 C CA . THR A 1 99 ? -11.700 4.600 13.496 1.00 92.81 99 THR A CA 1
ATOM 757 C C . THR A 1 99 ? -12.081 3.405 14.363 1.00 92.81 99 THR A C 1
ATOM 759 O O . THR A 1 99 ? -12.687 3.604 15.417 1.00 92.81 99 THR A O 1
ATOM 762 N N . VAL A 1 100 ? -11.652 2.193 13.991 1.00 92.81 100 VAL A N 1
ATOM 763 C CA . VAL A 1 100 ? -11.852 0.987 14.811 1.00 92.81 100 VAL A CA 1
ATOM 764 C C . VAL A 1 100 ? -11.238 1.166 16.196 1.00 92.81 100 VAL A C 1
ATOM 766 O O . VAL A 1 100 ? -11.925 0.949 17.191 1.00 92.81 100 VAL A O 1
ATOM 769 N N . MET A 1 101 ? -9.988 1.634 16.283 1.00 92.19 101 MET A N 1
ATOM 770 C CA . MET A 1 101 ? -9.324 1.895 17.568 1.00 92.19 101 MET A CA 1
ATOM 771 C C . MET A 1 101 ? -10.146 2.858 18.442 1.00 92.19 101 MET A C 1
ATOM 773 O O . MET A 1 101 ? -10.417 2.572 19.607 1.00 92.19 101 MET A O 1
ATOM 777 N N . LYS A 1 102 ? -10.597 3.989 17.883 1.00 90.81 102 LYS A N 1
ATOM 778 C CA . LYS A 1 102 ? -11.400 4.982 18.617 1.00 90.81 102 LYS A CA 1
ATOM 779 C C . LYS A 1 102 ? -12.715 4.400 19.135 1.00 90.81 102 LYS A C 1
ATOM 781 O O . LYS A 1 102 ? -13.076 4.653 20.284 1.00 90.81 102 LYS A O 1
ATOM 786 N N . VAL A 1 103 ? -13.415 3.615 18.315 1.00 90.62 103 VAL A N 1
ATOM 787 C CA . VAL A 1 103 ? -14.671 2.967 18.720 1.00 90.62 103 VAL A CA 1
ATOM 788 C C . VAL A 1 103 ? -14.420 1.901 19.791 1.00 90.62 103 VAL A C 1
ATOM 790 O O . VAL A 1 103 ? -15.206 1.806 20.728 1.00 90.62 103 VAL A O 1
ATOM 793 N N . ARG A 1 104 ? -13.301 1.165 19.741 1.00 88.94 104 ARG A N 1
ATOM 794 C CA . ARG A 1 104 ? -12.925 0.200 20.793 1.00 88.94 104 ARG A CA 1
ATOM 795 C C . ARG A 1 104 ? -12.665 0.863 22.138 1.00 88.94 104 ARG A C 1
ATOM 797 O O . ARG A 1 104 ? -13.140 0.369 23.157 1.00 88.94 104 ARG A O 1
ATOM 804 N N . VAL A 1 105 ? -11.958 1.993 22.144 1.00 87.88 105 VAL A N 1
ATOM 805 C CA . VAL A 1 105 ? -11.728 2.776 23.369 1.00 87.88 105 VAL A CA 1
ATOM 806 C C . VAL A 1 105 ? -13.058 3.236 23.974 1.00 87.88 105 VAL A C 1
ATOM 808 O O . VAL A 1 105 ? -13.250 3.128 25.181 1.00 87.88 105 VAL A O 1
ATOM 811 N N . GLN A 1 106 ? -14.003 3.688 23.141 1.00 87.62 106 GLN A N 1
ATOM 812 C CA . GLN A 1 106 ? -15.348 4.071 23.592 1.00 87.62 106 GLN A CA 1
ATOM 813 C C . GLN A 1 106 ? -16.149 2.873 24.113 1.00 87.62 106 GLN A C 1
ATOM 815 O O . GLN A 1 106 ? -16.795 2.973 25.152 1.00 87.62 106 GLN A O 1
ATOM 820 N N . TYR A 1 107 ? -16.077 1.733 23.423 1.00 86.75 107 TYR A N 1
ATOM 821 C CA . TYR A 1 107 ? -16.765 0.501 23.802 1.00 86.75 107 TYR A CA 1
ATOM 822 C C . TYR A 1 107 ? -16.309 -0.032 25.167 1.00 86.75 107 TYR A C 1
ATOM 824 O O . TYR A 1 107 ? -17.143 -0.441 25.972 1.00 86.75 107 TYR A O 1
ATOM 832 N N . LYS A 1 108 ? -15.004 0.027 25.471 1.00 84.81 108 LYS A N 1
ATOM 833 C CA . LYS A 1 108 ? -14.459 -0.409 26.769 1.00 84.81 108 LYS A CA 1
ATOM 834 C C . LYS A 1 108 ? -15.037 0.344 27.969 1.00 84.81 108 LYS A C 1
ATOM 836 O O . LYS A 1 108 ? -15.139 -0.238 29.042 1.00 84.81 108 LYS A O 1
ATOM 841 N N . GLY A 1 109 ? -15.376 1.621 27.795 1.00 79.31 109 GLY A N 1
ATOM 842 C CA . GLY A 1 109 ? -15.928 2.473 28.851 1.00 79.31 109 GLY A CA 1
ATOM 843 C C . GLY A 1 109 ? -17.456 2.539 28.878 1.00 79.31 109 GLY A C 1
ATOM 844 O O . GLY A 1 109 ? -18.001 3.345 29.625 1.00 79.31 109 GLY A O 1
ATOM 845 N N . ALA A 1 110 ? -18.148 1.762 28.041 1.00 84.50 110 ALA A N 1
ATOM 846 C CA . ALA A 1 110 ? -19.595 1.844 27.889 1.00 84.50 110 ALA A CA 1
ATOM 847 C C . ALA A 1 110 ? -20.339 0.785 28.714 1.00 84.50 110 ALA A C 1
ATOM 849 O O . ALA A 1 110 ? -19.948 -0.382 28.771 1.00 84.50 110 ALA A O 1
ATOM 850 N N . GLU A 1 111 ? -21.478 1.182 29.281 1.00 83.38 111 GLU A N 1
ATOM 851 C CA . GLU A 1 111 ? -22.383 0.318 30.044 1.00 83.38 111 GLU A CA 1
ATOM 852 C C . GLU A 1 111 ? -23.822 0.408 29.507 1.00 83.38 111 GLU A C 1
ATOM 854 O O . GLU A 1 111 ? -24.183 1.345 28.788 1.00 83.38 111 GLU A O 1
ATOM 859 N N . GLY A 1 112 ? -24.652 -0.585 29.839 1.00 83.12 112 GLY A N 1
ATOM 860 C CA . GLY A 1 112 ? -26.076 -0.609 29.485 1.00 83.12 112 GLY A CA 1
ATOM 861 C C . GLY A 1 112 ? -26.352 -0.579 27.975 1.00 83.12 112 GLY A C 1
ATOM 862 O O . GLY A 1 112 ? -25.644 -1.198 27.182 1.00 83.12 112 GLY A O 1
ATOM 863 N N . GLU A 1 113 ? -27.390 0.154 27.567 1.00 75.69 113 GLU A N 1
ATOM 864 C CA . GLU A 1 113 ? -27.832 0.268 26.165 1.00 75.69 113 GLU A CA 1
ATOM 865 C C . GLU A 1 113 ? -26.767 0.888 25.239 1.00 75.69 113 GLU A C 1
ATOM 867 O O . GLU A 1 113 ? -26.672 0.532 24.063 1.00 75.69 113 GLU A O 1
ATOM 872 N N . SER A 1 114 ? -25.900 1.751 25.784 1.00 81.12 114 SER A N 1
ATOM 873 C CA . SER A 1 114 ? -24.774 2.352 25.054 1.00 81.12 114 SER A CA 1
ATOM 874 C C . SER A 1 114 ? -23.772 1.296 24.576 1.00 81.12 114 SER A C 1
ATOM 876 O O . SER A 1 114 ? -23.248 1.380 23.462 1.00 81.12 114 SER A O 1
ATOM 878 N N . LYS A 1 115 ? -23.553 0.248 25.380 1.00 85.44 115 LYS A N 1
ATOM 879 C CA . LYS A 1 115 ? -22.640 -0.848 25.040 1.00 85.44 115 LYS A CA 1
ATOM 880 C C . LYS A 1 115 ? -23.127 -1.641 23.826 1.00 85.44 115 LYS A C 1
ATOM 882 O O . LYS A 1 115 ? -22.333 -1.910 22.931 1.00 85.44 115 LYS A O 1
ATOM 887 N N . ILE A 1 116 ? -24.424 -1.947 23.762 1.00 87.06 116 ILE A N 1
ATOM 888 C CA . ILE A 1 116 ? -25.037 -2.694 22.648 1.00 87.06 116 ILE A CA 1
ATOM 889 C C . ILE A 1 116 ? -24.941 -1.886 21.343 1.00 87.06 116 ILE A C 1
ATOM 891 O O . ILE A 1 116 ? -24.569 -2.417 20.294 1.00 87.06 116 ILE A O 1
ATOM 895 N N . ALA A 1 117 ? -25.215 -0.579 21.403 1.00 89.19 117 ALA A N 1
ATOM 896 C CA . ALA A 1 117 ? -25.088 0.302 20.243 1.00 89.19 117 ALA A CA 1
ATOM 897 C C . ALA A 1 117 ? -23.634 0.393 19.739 1.00 89.19 117 ALA A C 1
ATOM 899 O O . ALA A 1 117 ? -23.379 0.327 18.532 1.00 89.19 117 ALA A O 1
ATOM 900 N N . LEU A 1 118 ? -22.669 0.512 20.657 1.00 90.19 118 LEU A N 1
ATOM 901 C CA . LEU A 1 118 ? -21.245 0.567 20.322 1.00 90.19 118 LEU A CA 1
ATOM 902 C C . LEU A 1 118 ? -20.701 -0.769 19.815 1.00 90.19 118 LEU A C 1
ATOM 904 O O . LEU A 1 118 ? -19.833 -0.752 18.950 1.00 90.19 118 LEU A O 1
ATOM 908 N N . GLU A 1 119 ? -21.228 -1.902 20.274 1.00 90.56 119 GLU A N 1
ATOM 909 C CA . GLU A 1 119 ? -20.875 -3.229 19.758 1.00 90.56 119 GLU A CA 1
ATOM 910 C C . GLU A 1 119 ? -21.270 -3.377 18.282 1.00 90.56 119 GLU A C 1
ATOM 912 O O . GLU A 1 119 ? -20.444 -3.747 17.442 1.00 90.56 119 GLU A O 1
ATOM 917 N N . SER A 1 120 ? -22.507 -3.001 17.934 1.00 91.81 120 SER A N 1
ATOM 918 C CA . SER A 1 120 ? -22.958 -3.008 16.537 1.00 91.81 120 SER A CA 1
ATOM 919 C C . SER A 1 120 ? -22.116 -2.072 15.668 1.00 91.81 120 SER A C 1
ATOM 921 O O . SER A 1 120 ? -21.778 -2.414 14.532 1.00 91.81 120 SER A O 1
ATOM 923 N N . ARG A 1 121 ? -21.768 -0.888 16.188 1.00 92.50 121 ARG A N 1
ATOM 924 C CA . ARG A 1 121 ? -20.908 0.067 15.483 1.00 92.50 121 ARG A CA 1
ATOM 925 C C . ARG A 1 121 ? -19.494 -0.478 15.298 1.00 92.50 121 ARG A C 1
ATOM 927 O O . ARG A 1 121 ? -18.958 -0.382 14.200 1.00 92.50 121 ARG A O 1
ATOM 934 N N . LEU A 1 122 ? -18.910 -1.062 16.344 1.00 92.50 122 LEU A N 1
ATOM 935 C CA . LEU A 1 122 ? -17.569 -1.635 16.318 1.00 92.50 122 LEU A CA 1
ATOM 936 C C . LEU A 1 122 ? -17.456 -2.699 15.230 1.00 92.50 122 LEU A C 1
ATOM 938 O O . LEU A 1 122 ? -16.552 -2.624 14.403 1.00 92.50 122 LEU A O 1
ATOM 942 N N . ARG A 1 123 ? -18.423 -3.617 15.168 1.00 92.81 123 ARG A N 1
ATOM 943 C CA . ARG A 1 123 ? -18.465 -4.655 14.134 1.00 92.81 123 ARG A CA 1
ATOM 944 C C . ARG A 1 123 ? -18.541 -4.068 12.721 1.00 92.81 123 ARG A C 1
ATOM 946 O O . ARG A 1 123 ? -17.905 -4.580 11.804 1.00 92.81 123 ARG A O 1
ATOM 953 N N . GLY A 1 124 ? -19.302 -2.987 12.536 1.00 93.38 124 GLY A N 1
ATOM 954 C CA . GLY A 1 124 ? -19.366 -2.265 11.263 1.00 93.38 124 GLY A CA 1
ATOM 955 C C . GLY A 1 124 ? -18.017 -1.668 10.855 1.00 93.38 124 GLY A C 1
ATOM 956 O O . GLY A 1 124 ? -17.581 -1.839 9.718 1.00 93.38 124 GLY A O 1
ATOM 957 N N . GLU A 1 125 ? -17.323 -1.021 11.789 1.00 93.94 125 GLU A N 1
ATOM 958 C CA . GLU A 1 125 ? -16.008 -0.433 11.517 1.00 93.94 125 GLU A CA 1
ATOM 959 C C . GLU A 1 125 ? -14.918 -1.494 11.304 1.00 93.94 125 GLU A C 1
ATOM 961 O O . GLU A 1 125 ? -14.039 -1.312 10.462 1.00 93.94 125 GLU A O 1
ATOM 966 N N . GLU A 1 126 ? -14.982 -2.626 12.008 1.00 93.69 126 GLU A N 1
ATOM 967 C CA . GLU A 1 126 ? -14.084 -3.767 11.790 1.00 93.69 126 GLU A CA 1
ATOM 968 C C . GLU A 1 126 ? -14.245 -4.343 10.384 1.00 93.69 126 GLU A C 1
ATOM 970 O O . GLU A 1 126 ? -13.246 -4.554 9.699 1.00 93.69 126 GLU A O 1
ATOM 975 N N . ASN A 1 127 ? -15.482 -4.480 9.899 1.00 94.62 127 ASN A N 1
ATOM 976 C CA . ASN A 1 127 ? -15.742 -4.889 8.519 1.00 94.62 127 ASN A CA 1
ATOM 977 C C . ASN A 1 127 ? -15.167 -3.886 7.503 1.00 94.62 127 ASN A C 1
ATOM 979 O O . ASN A 1 127 ? -14.594 -4.297 6.494 1.00 94.62 127 ASN A O 1
ATOM 983 N N . ASN A 1 128 ? -15.280 -2.577 7.761 1.00 93.94 128 ASN A N 1
ATOM 984 C CA . ASN A 1 128 ? -14.700 -1.543 6.895 1.00 93.94 128 ASN A CA 1
ATOM 985 C C . ASN A 1 128 ? -13.168 -1.640 6.847 1.00 93.94 128 ASN A C 1
ATOM 987 O O . ASN A 1 128 ? -12.565 -1.568 5.772 1.00 93.94 128 ASN A O 1
ATOM 991 N N . ARG A 1 129 ? -12.532 -1.823 8.010 1.00 94.69 129 ARG A N 1
ATOM 992 C CA . ARG A 1 129 ? -11.084 -2.027 8.134 1.00 94.69 129 ARG A CA 1
ATOM 993 C C . ARG A 1 129 ? -10.637 -3.279 7.384 1.00 94.69 129 ARG A C 1
ATOM 995 O O . ARG A 1 129 ? -9.701 -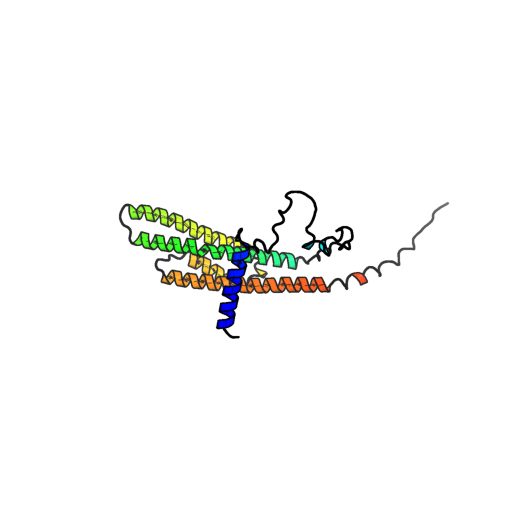3.206 6.589 1.00 94.69 129 ARG A O 1
ATOM 1002 N N . ASP A 1 130 ? -11.315 -4.398 7.603 1.00 93.81 130 ASP A N 1
ATOM 1003 C CA . ASP A 1 130 ? -10.960 -5.683 7.003 1.00 93.81 130 ASP A CA 1
ATOM 1004 C C . ASP A 1 130 ? -11.190 -5.671 5.489 1.00 93.81 130 ASP A C 1
ATOM 1006 O O . ASP A 1 130 ? -10.366 -6.186 4.734 1.00 93.81 130 ASP A O 1
ATOM 1010 N N . GLY A 1 131 ? -12.236 -4.985 5.019 1.00 93.50 131 GLY A N 1
ATOM 1011 C CA . GLY A 1 131 ? -12.455 -4.720 3.598 1.00 93.50 131 GLY A CA 1
ATOM 1012 C C . GLY A 1 131 ? -11.328 -3.892 2.972 1.00 93.50 131 GLY A C 1
ATOM 1013 O O . GLY A 1 131 ? -10.863 -4.207 1.871 1.00 93.50 131 GLY A O 1
ATOM 1014 N N . ALA A 1 132 ? -10.829 -2.871 3.675 1.00 94.19 132 ALA A N 1
ATOM 1015 C CA . ALA A 1 132 ? -9.714 -2.052 3.202 1.00 94.19 132 ALA A CA 1
ATOM 1016 C C . ALA A 1 132 ? -8.387 -2.841 3.159 1.00 94.19 132 ALA A C 1
ATOM 1018 O O . ALA A 1 132 ? -7.666 -2.784 2.158 1.00 94.19 132 ALA A O 1
ATOM 1019 N N . LEU A 1 133 ? -8.089 -3.634 4.197 1.00 93.69 133 LEU A N 1
ATOM 1020 C CA . LEU A 1 133 ? -6.914 -4.517 4.243 1.00 93.69 133 LEU A CA 1
ATOM 1021 C C . LEU A 1 133 ? -6.992 -5.622 3.180 1.00 93.69 133 LEU A C 1
ATOM 1023 O O . LEU A 1 133 ? -6.011 -5.882 2.480 1.00 93.69 133 LEU A O 1
ATOM 1027 N N . GLY A 1 134 ? -8.171 -6.222 2.999 1.00 93.44 134 GLY A N 1
ATOM 1028 C CA . GLY A 1 134 ? -8.440 -7.209 1.956 1.00 93.44 134 GLY A CA 1
ATOM 1029 C C . GLY A 1 134 ? -8.240 -6.635 0.554 1.00 93.44 134 GLY A C 1
ATOM 1030 O O . GLY A 1 134 ? -7.587 -7.259 -0.282 1.00 93.44 134 GLY A O 1
ATOM 1031 N N . SER A 1 135 ? -8.703 -5.406 0.315 1.00 92.81 135 SER A N 1
ATOM 1032 C CA . SER A 1 135 ? -8.495 -4.706 -0.958 1.00 92.81 135 SER A CA 1
ATOM 1033 C C . SER A 1 135 ? -7.010 -4.472 -1.246 1.00 92.81 135 SER A C 1
ATOM 1035 O O . SER A 1 135 ? -6.551 -4.725 -2.361 1.00 92.81 135 SER A O 1
ATOM 1037 N N . MET A 1 136 ? -6.227 -4.047 -0.245 1.00 93.62 136 MET A N 1
ATOM 1038 C CA . MET A 1 136 ? -4.773 -3.901 -0.399 1.00 93.62 136 MET A CA 1
ATOM 1039 C C . MET A 1 136 ? -4.102 -5.245 -0.708 1.00 93.62 136 MET A C 1
ATOM 1041 O O . MET A 1 136 ? -3.251 -5.307 -1.597 1.00 93.62 136 MET A O 1
ATOM 1045 N N . LYS A 1 137 ? -4.509 -6.320 -0.022 1.00 94.06 137 LYS A N 1
ATOM 1046 C CA . LYS A 1 137 ? -3.986 -7.674 -0.245 1.00 94.06 137 LYS A CA 1
ATOM 1047 C C . LYS A 1 137 ? -4.229 -8.154 -1.676 1.00 94.06 137 LYS A C 1
ATOM 1049 O O . LYS A 1 137 ? -3.302 -8.649 -2.310 1.00 94.06 137 LYS A O 1
ATOM 1054 N N . VAL A 1 138 ? -5.442 -7.972 -2.200 1.00 94.75 138 VAL A N 1
ATOM 1055 C CA . VAL A 1 138 ? -5.788 -8.344 -3.584 1.00 94.75 138 VAL A CA 1
ATOM 1056 C C . VAL A 1 138 ? -4.985 -7.520 -4.589 1.00 94.75 138 VAL A C 1
ATOM 1058 O O . VAL A 1 138 ? -4.395 -8.076 -5.512 1.00 94.75 138 VAL A O 1
ATOM 1061 N N . LEU A 1 139 ? -4.901 -6.199 -4.396 1.00 94.38 139 LEU A N 1
ATOM 1062 C CA . LEU A 1 139 ? -4.131 -5.331 -5.290 1.00 94.38 139 LEU A CA 1
ATOM 1063 C C . LEU A 1 139 ? -2.651 -5.711 -5.333 1.00 94.38 139 LEU A C 1
ATOM 1065 O O . LEU A 1 139 ? -2.059 -5.669 -6.413 1.00 94.38 139 LEU A O 1
ATOM 1069 N N . PHE A 1 140 ? -2.077 -6.083 -4.186 1.00 93.88 140 PHE A N 1
ATOM 1070 C CA . PHE A 1 140 ? -0.694 -6.536 -4.091 1.00 93.88 140 PHE A CA 1
ATOM 1071 C C . PHE A 1 140 ? -0.486 -7.925 -4.704 1.00 93.88 140 PHE A C 1
ATOM 1073 O O . PHE A 1 140 ? 0.524 -8.141 -5.362 1.00 93.88 140 PHE A O 1
ATOM 1080 N N . GLY A 1 141 ? -1.454 -8.836 -4.564 1.00 93.19 141 GLY A N 1
ATOM 1081 C CA . GLY A 1 141 ? -1.419 -10.156 -5.207 1.00 93.19 141 GLY A CA 1
ATOM 1082 C C . GLY A 1 141 ? -1.398 -10.106 -6.739 1.00 93.19 141 GLY A C 1
ATOM 1083 O O . GLY A 1 141 ? -0.926 -11.043 -7.369 1.00 93.19 141 GLY A O 1
ATOM 1084 N N . ASN A 1 142 ? -1.853 -8.998 -7.329 1.00 92.94 142 ASN A N 1
ATOM 1085 C CA . ASN A 1 142 ? -1.813 -8.759 -8.774 1.00 92.94 142 ASN A CA 1
ATOM 1086 C C . ASN A 1 142 ? -0.502 -8.105 -9.254 1.00 92.94 142 ASN A C 1
ATOM 1088 O O . ASN A 1 142 ? -0.359 -7.844 -10.446 1.00 92.94 142 ASN A O 1
ATOM 1092 N N . VAL A 1 143 ? 0.424 -7.762 -8.351 1.00 92.31 143 VAL A N 1
ATOM 1093 C CA . VAL A 1 143 ? 1.749 -7.258 -8.738 1.00 92.31 143 VAL A CA 1
ATOM 1094 C C . VAL A 1 143 ? 2.604 -8.446 -9.168 1.00 92.31 143 VAL A C 1
ATOM 1096 O O . VAL A 1 143 ? 2.631 -9.466 -8.482 1.00 92.31 143 VAL A O 1
ATOM 1099 N N . ASP A 1 144 ? 3.324 -8.307 -10.283 1.00 90.06 144 ASP A N 1
ATOM 1100 C CA . ASP A 1 144 ? 4.227 -9.353 -10.755 1.00 90.06 144 ASP A CA 1
ATOM 1101 C C . ASP A 1 144 ? 5.265 -9.707 -9.682 1.00 90.06 144 ASP A C 1
ATOM 1103 O O . ASP A 1 144 ? 6.085 -8.886 -9.266 1.00 90.06 144 ASP A O 1
ATOM 1107 N N . SER A 1 145 ? 5.232 -10.967 -9.249 1.00 88.88 145 SER A N 1
ATOM 1108 C CA . SER A 1 145 ? 6.114 -11.487 -8.217 1.00 88.88 145 SER A CA 1
ATOM 1109 C C . SER A 1 145 ? 7.600 -11.363 -8.563 1.00 88.88 145 SER A C 1
ATOM 1111 O O . SER A 1 145 ? 8.392 -11.247 -7.628 1.00 88.88 145 SER A O 1
ATOM 1113 N N . ALA A 1 146 ? 7.976 -11.342 -9.847 1.00 88.50 146 ALA A N 1
ATOM 1114 C CA . ALA A 1 146 ? 9.366 -11.208 -10.283 1.00 88.50 146 ALA A CA 1
ATOM 1115 C C . ALA A 1 146 ? 9.944 -9.803 -10.025 1.00 88.50 146 ALA A C 1
ATOM 1117 O O . ALA A 1 146 ? 11.148 -9.647 -9.839 1.00 88.50 146 ALA A O 1
ATOM 1118 N N . GLU A 1 147 ? 9.083 -8.787 -9.965 1.00 88.69 147 GLU A N 1
ATOM 1119 C CA . GLU A 1 147 ? 9.466 -7.376 -9.825 1.00 88.69 147 GLU A CA 1
ATOM 1120 C C . GLU A 1 147 ? 9.343 -6.863 -8.377 1.00 88.69 147 GLU A C 1
ATOM 1122 O O . GLU A 1 147 ? 9.670 -5.714 -8.068 1.00 88.69 147 GLU A O 1
ATOM 1127 N N . VAL A 1 148 ? 8.866 -7.714 -7.464 1.00 91.69 148 VAL A N 1
ATOM 1128 C CA . VAL A 1 148 ? 8.681 -7.393 -6.045 1.00 91.69 148 VAL A CA 1
ATOM 1129 C C . VAL A 1 148 ? 9.860 -7.928 -5.241 1.00 91.69 148 VAL A C 1
ATOM 1131 O O . VAL A 1 148 ? 10.161 -9.119 -5.281 1.00 91.69 148 VAL A O 1
ATOM 1134 N N . SER A 1 149 ? 10.498 -7.080 -4.435 1.00 93.50 149 SER A N 1
ATOM 1135 C CA . SER A 1 149 ? 11.526 -7.547 -3.502 1.00 93.50 149 SER A CA 1
ATOM 1136 C C . SER A 1 149 ? 10.927 -8.241 -2.274 1.00 93.50 149 SER A C 1
ATOM 1138 O O . SER A 1 149 ? 9.828 -7.912 -1.819 1.00 93.50 149 SER A O 1
ATOM 1140 N N . ASP A 1 150 ? 11.692 -9.140 -1.656 1.00 93.88 150 ASP A N 1
ATOM 1141 C CA . ASP A 1 150 ? 11.280 -9.802 -0.409 1.00 93.88 150 ASP A CA 1
ATOM 1142 C C . ASP A 1 150 ? 11.034 -8.805 0.724 1.00 93.88 150 ASP A C 1
ATOM 1144 O O . ASP A 1 150 ? 10.124 -8.981 1.533 1.00 93.88 150 ASP A O 1
ATOM 1148 N N . ARG A 1 151 ? 11.778 -7.691 0.725 1.00 93.25 151 ARG A N 1
ATOM 1149 C CA . ARG A 1 151 ? 11.549 -6.569 1.639 1.00 93.25 151 ARG A CA 1
ATOM 1150 C C . ARG A 1 151 ? 10.135 -6.006 1.489 1.00 93.25 151 ARG A C 1
ATOM 1152 O O . ARG A 1 151 ? 9.479 -5.753 2.497 1.00 93.25 151 ARG A O 1
ATOM 1159 N N . THR A 1 152 ? 9.672 -5.797 0.260 1.00 94.06 152 THR A N 1
ATOM 1160 C CA . THR A 1 152 ? 8.324 -5.277 -0.001 1.00 94.06 152 THR A CA 1
ATOM 1161 C C . THR A 1 152 ? 7.258 -6.306 0.350 1.00 94.06 152 THR A C 1
ATOM 1163 O O . THR A 1 152 ? 6.278 -5.938 0.992 1.00 94.06 152 THR A O 1
ATOM 1166 N N . ARG A 1 153 ? 7.463 -7.594 0.031 1.00 93.75 153 ARG A N 1
ATOM 1167 C CA . ARG A 1 153 ? 6.534 -8.661 0.452 1.00 93.75 153 ARG A CA 1
ATOM 1168 C C . ARG A 1 153 ? 6.390 -8.708 1.967 1.00 93.75 153 ARG A C 1
ATOM 1170 O O . ARG A 1 153 ? 5.275 -8.650 2.468 1.00 93.75 153 ARG A O 1
ATOM 1177 N N . SER A 1 154 ? 7.512 -8.754 2.684 1.00 94.44 154 SER A N 1
ATOM 1178 C CA . SER A 1 154 ? 7.531 -8.795 4.146 1.00 94.44 154 SER A CA 1
ATOM 1179 C C . SER A 1 154 ? 6.838 -7.572 4.750 1.00 94.44 154 SER A C 1
ATOM 1181 O O . SER A 1 154 ? 5.980 -7.721 5.616 1.00 94.44 154 SER A O 1
ATOM 1183 N N . ALA A 1 155 ? 7.126 -6.371 4.237 1.00 94.19 155 ALA A N 1
ATOM 1184 C CA . ALA A 1 155 ? 6.515 -5.147 4.745 1.00 94.19 155 ALA A CA 1
ATOM 1185 C C . ALA A 1 155 ? 5.001 -5.069 4.474 1.00 94.19 155 ALA A C 1
ATOM 1187 O O . ALA A 1 155 ? 4.260 -4.582 5.325 1.00 94.19 155 ALA A O 1
ATOM 1188 N N . VAL A 1 156 ? 4.526 -5.545 3.317 1.00 93.25 156 VAL 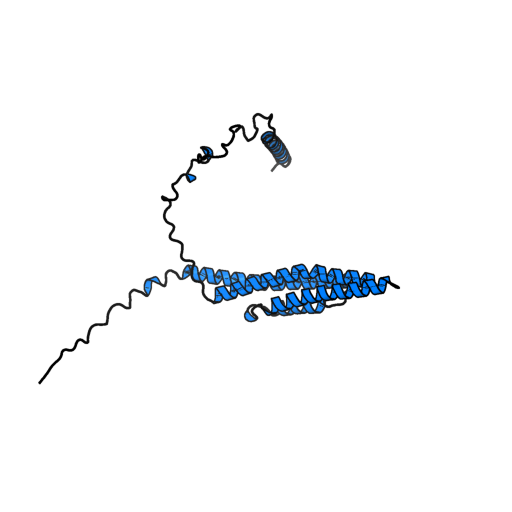A N 1
ATOM 1189 C CA . VAL A 1 156 ? 3.086 -5.594 3.011 1.00 93.25 156 VAL A CA 1
ATOM 1190 C C . VAL A 1 156 ? 2.375 -6.632 3.879 1.00 93.25 156 VAL A C 1
ATOM 1192 O O . VAL A 1 156 ? 1.315 -6.324 4.424 1.00 93.25 156 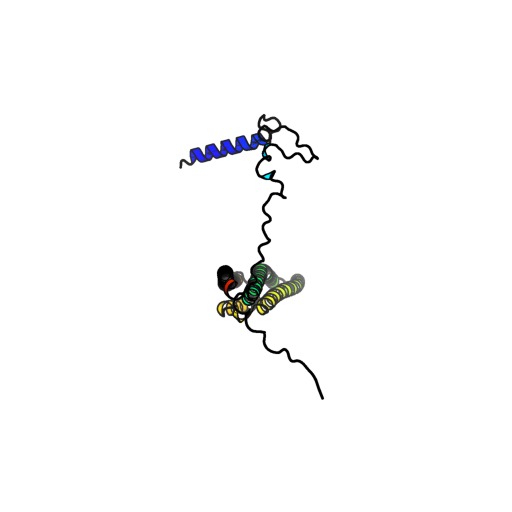VAL A O 1
ATOM 1195 N N . SER A 1 157 ? 2.957 -7.821 4.059 1.00 92.62 157 SER A N 1
ATOM 1196 C CA . SER A 1 157 ? 2.406 -8.839 4.961 1.00 92.62 157 SER A CA 1
ATOM 1197 C C . SER A 1 157 ? 2.278 -8.308 6.385 1.00 92.62 157 SER A C 1
ATOM 1199 O O . SER A 1 157 ? 1.217 -8.433 6.988 1.00 92.62 157 SER A O 1
ATOM 1201 N N . GLU A 1 158 ? 3.301 -7.618 6.889 1.00 94.00 158 GLU A N 1
ATOM 1202 C CA . GLU A 1 158 ? 3.270 -7.048 8.236 1.00 94.00 158 GLU A CA 1
ATOM 1203 C C . GLU A 1 158 ? 2.219 -5.937 8.391 1.00 94.00 158 GLU A C 1
ATOM 1205 O O . GLU A 1 158 ? 1.575 -5.850 9.435 1.00 94.00 158 GLU A O 1
ATOM 1210 N N . VAL A 1 159 ? 1.995 -5.108 7.361 1.00 93.69 159 VAL A N 1
ATOM 1211 C CA . VAL A 1 159 ? 0.889 -4.130 7.360 1.00 93.69 159 VAL A CA 1
ATOM 1212 C C . VAL A 1 159 ? -0.460 -4.836 7.465 1.00 93.69 159 VAL A C 1
ATOM 1214 O O . VAL A 1 159 ? -1.319 -4.387 8.218 1.00 93.69 159 VAL A O 1
ATOM 1217 N N . ILE A 1 160 ? -0.657 -5.935 6.735 1.00 91.94 160 ILE A N 1
ATOM 1218 C CA . ILE A 1 160 ? -1.920 -6.682 6.763 1.00 91.94 160 ILE A CA 1
ATOM 1219 C C . ILE A 1 160 ? -2.115 -7.347 8.129 1.00 91.94 160 ILE A C 1
ATOM 1221 O O . ILE A 1 160 ? -3.171 -7.189 8.738 1.00 91.94 160 ILE A O 1
ATOM 1225 N N . GLU A 1 161 ? -1.095 -8.037 8.636 1.00 91.25 161 GLU A N 1
ATOM 1226 C CA . GLU A 1 161 ? -1.140 -8.729 9.926 1.00 91.25 161 GLU A CA 1
ATOM 1227 C C . GLU A 1 161 ? -1.379 -7.746 11.075 1.00 91.25 161 GLU A C 1
ATOM 1229 O O . GLU A 1 161 ? -2.363 -7.874 11.806 1.00 91.25 161 GLU A O 1
ATOM 1234 N N . ARG A 1 162 ? -0.554 -6.698 11.192 1.00 90.62 162 ARG A N 1
ATOM 1235 C CA . ARG A 1 162 ? -0.731 -5.692 12.247 1.00 90.62 162 ARG A CA 1
ATOM 1236 C C . ARG A 1 162 ? -1.975 -4.839 12.041 1.00 90.62 162 ARG A C 1
ATOM 1238 O O . ARG A 1 162 ? -2.554 -4.394 13.020 1.00 90.62 162 ARG A O 1
ATOM 1245 N N . GLY A 1 163 ? -2.432 -4.634 10.809 1.00 86.62 163 GLY A N 1
ATOM 1246 C CA . GLY A 1 163 ? -3.666 -3.899 10.532 1.00 86.62 163 GLY A CA 1
ATOM 1247 C C . GLY A 1 163 ? -4.902 -4.574 11.130 1.00 86.62 163 GLY A C 1
ATOM 1248 O O . GLY A 1 163 ? -5.836 -3.886 11.538 1.00 86.62 163 GLY A O 1
ATOM 1249 N N . THR A 1 164 ? -4.896 -5.907 11.244 1.00 86.44 164 THR A N 1
ATOM 1250 C CA . THR A 1 164 ? -5.976 -6.660 11.908 1.00 86.44 164 THR A CA 1
ATOM 1251 C C . THR A 1 164 ? -5.897 -6.631 13.434 1.00 86.44 164 THR A C 1
ATOM 1253 O O . THR A 1 164 ? -6.864 -7.013 14.103 1.00 86.44 164 THR A O 1
ATOM 1256 N N . PHE A 1 165 ? -4.785 -6.136 13.992 1.00 86.88 165 PHE A N 1
ATOM 1257 C CA . PHE A 1 165 ? -4.562 -6.095 15.428 1.00 86.88 165 PHE A CA 1
ATOM 1258 C C . PHE A 1 165 ? -5.622 -5.267 16.155 1.00 86.88 165 PHE A C 1
ATOM 1260 O O . PHE A 1 165 ? -6.237 -4.326 15.640 1.00 86.88 165 PHE A O 1
ATOM 1267 N N . ALA A 1 166 ? -5.832 -5.667 17.399 1.00 84.25 166 ALA A N 1
ATOM 1268 C CA . ALA A 1 166 ? -6.769 -5.068 18.305 1.00 84.25 166 ALA A CA 1
ATOM 1269 C C . ALA A 1 166 ? -6.176 -3.834 18.989 1.00 84.25 166 ALA A C 1
ATOM 1271 O O . ALA A 1 166 ? -5.823 -3.900 20.157 1.00 84.25 166 ALA A O 1
ATOM 1272 N N . PHE A 1 167 ? -6.056 -2.714 18.277 1.00 85.69 167 PHE A N 1
ATOM 1273 C CA . PHE A 1 167 ? -5.533 -1.486 18.883 1.00 85.69 167 PHE A CA 1
ATOM 1274 C C . PHE A 1 167 ? -6.493 -0.956 19.954 1.00 85.69 167 PHE A C 1
ATOM 1276 O O . PHE A 1 167 ? -7.644 -0.616 19.661 1.00 85.69 167 PHE A O 1
ATOM 1283 N N . GLU A 1 168 ? -6.014 -0.889 21.192 1.00 83.69 168 GLU A N 1
ATOM 1284 C CA . GLU A 1 168 ? -6.774 -0.414 22.355 1.00 83.69 168 GLU A CA 1
ATOM 1285 C C . GLU A 1 168 ? -6.209 0.887 22.935 1.00 83.69 168 GLU A C 1
ATOM 1287 O O . GLU A 1 168 ? -6.812 1.489 23.822 1.00 83.69 168 GLU A O 1
ATOM 1292 N N . ASP A 1 169 ? -5.071 1.333 22.416 1.00 85.56 169 ASP A N 1
ATOM 1293 C CA . ASP A 1 169 ? -4.325 2.488 22.876 1.00 85.56 169 ASP A CA 1
ATOM 1294 C C . ASP A 1 169 ? -3.629 3.183 21.691 1.00 85.56 169 ASP A C 1
ATOM 1296 O O . ASP A 1 169 ? -3.541 2.664 20.575 1.00 85.56 169 ASP A O 1
ATOM 1300 N N . ARG A 1 170 ? -3.160 4.409 21.932 1.00 84.94 170 ARG A N 1
ATOM 1301 C CA . ARG A 1 170 ? -2.553 5.250 20.894 1.00 84.94 170 ARG A CA 1
ATOM 1302 C C . ARG A 1 170 ? -1.090 4.894 20.612 1.00 84.94 170 ARG A C 1
ATOM 1304 O O . ARG A 1 170 ? -0.590 5.263 19.551 1.00 84.94 170 ARG A O 1
ATOM 1311 N N . GLU A 1 171 ? -0.410 4.225 21.536 1.00 88.88 171 GLU A N 1
ATOM 1312 C CA . GLU A 1 171 ? 1.003 3.862 21.415 1.00 88.88 171 GLU A CA 1
ATOM 1313 C C . GLU A 1 171 ? 1.169 2.712 20.419 1.00 88.88 171 GLU A C 1
ATOM 1315 O O . GLU A 1 171 ? 1.887 2.862 19.429 1.00 88.88 171 GLU A O 1
ATOM 1320 N N . THR A 1 172 ? 0.390 1.638 20.575 1.00 87.06 172 THR A N 1
ATOM 1321 C CA . THR A 1 172 ? 0.363 0.498 19.644 1.00 87.06 172 THR A CA 1
ATOM 1322 C C . THR A 1 172 ? -0.078 0.914 18.240 1.00 87.06 172 THR A C 1
ATOM 1324 O O . THR A 1 172 ? 0.467 0.449 17.235 1.00 87.06 172 THR A O 1
ATOM 1327 N N . PHE A 1 173 ? -1.012 1.863 18.135 1.00 89.19 173 PHE A N 1
ATOM 1328 C CA . PHE A 1 173 ? -1.365 2.472 16.852 1.00 89.19 173 PHE A CA 1
ATOM 1329 C C . PHE A 1 173 ? -0.213 3.305 16.259 1.00 89.19 173 PHE A C 1
ATOM 1331 O O . PHE A 1 173 ? 0.016 3.285 15.047 1.00 89.19 173 PHE A O 1
ATOM 1338 N N . GLY A 1 174 ? 0.549 4.010 17.099 1.00 90.56 174 GLY A N 1
ATOM 1339 C CA . GLY A 1 174 ? 1.770 4.708 16.700 1.00 90.56 174 GLY A CA 1
ATOM 1340 C C . GLY A 1 174 ? 2.817 3.760 16.111 1.00 90.56 174 GLY A C 1
ATOM 1341 O O . GLY A 1 174 ? 3.392 4.058 15.063 1.00 90.56 174 GLY A O 1
ATOM 1342 N N . GLU A 1 175 ? 3.005 2.580 16.703 1.00 91.19 175 GLU A N 1
ATOM 1343 C CA . GLU A 1 175 ? 3.871 1.541 16.137 1.00 91.19 175 GLU A CA 1
ATOM 1344 C C . GLU A 1 175 ? 3.383 1.086 14.758 1.00 91.19 175 GLU A C 1
ATOM 1346 O O . GLU A 1 175 ? 4.177 0.991 13.819 1.00 91.19 175 GLU A O 1
ATOM 1351 N N . TYR A 1 176 ? 2.076 0.877 14.587 1.00 92.75 176 TYR A N 1
ATOM 1352 C CA . TYR A 1 176 ? 1.499 0.529 13.286 1.00 92.75 176 TYR A CA 1
ATOM 1353 C C . TYR A 1 176 ? 1.758 1.602 12.216 1.00 92.75 176 TYR A C 1
ATOM 1355 O O . TYR A 1 176 ? 2.080 1.276 11.070 1.00 92.75 176 TYR A O 1
ATOM 1363 N N . MET A 1 177 ? 1.725 2.884 12.587 1.00 92.12 177 MET A N 1
ATOM 1364 C CA . MET A 1 177 ? 2.083 3.975 11.675 1.00 92.12 177 MET A CA 1
ATOM 1365 C C . MET A 1 177 ? 3.535 3.877 11.185 1.00 92.12 177 MET A C 1
ATOM 1367 O O . MET A 1 177 ? 3.806 4.152 10.012 1.00 92.12 177 MET A O 1
ATOM 1371 N N . THR A 1 178 ? 4.466 3.428 12.033 1.00 93.44 178 THR A N 1
ATOM 1372 C CA . THR A 1 178 ? 5.857 3.192 11.603 1.00 93.44 178 THR A CA 1
ATOM 1373 C C . THR A 1 178 ? 5.958 2.036 10.602 1.00 93.44 178 THR A C 1
ATOM 1375 O O . THR A 1 178 ? 6.719 2.121 9.632 1.00 93.44 178 THR A O 1
ATOM 1378 N N . VAL A 1 179 ? 5.137 0.992 10.764 1.00 93.12 179 VAL A N 1
ATOM 1379 C CA . VAL A 1 179 ? 5.058 -0.137 9.822 1.00 93.12 179 VAL A CA 1
ATOM 1380 C C . VAL A 1 179 ? 4.521 0.320 8.466 1.00 93.12 179 VAL A C 1
ATOM 1382 O O . VAL A 1 179 ? 5.123 0.009 7.435 1.00 93.12 179 VAL A O 1
ATOM 1385 N N . LEU A 1 180 ? 3.463 1.139 8.449 1.00 92.81 180 LEU A N 1
ATOM 1386 C CA . LEU A 1 180 ? 2.948 1.757 7.222 1.00 92.81 180 LEU A CA 1
ATOM 1387 C C . LEU A 1 180 ? 4.019 2.597 6.511 1.00 92.81 180 LEU A C 1
ATOM 1389 O O . LEU A 1 180 ? 4.189 2.493 5.293 1.00 92.81 180 LEU A O 1
ATOM 1393 N N . GLN A 1 181 ? 4.786 3.399 7.256 1.00 93.44 181 GLN A N 1
ATOM 1394 C CA . GLN A 1 181 ? 5.860 4.211 6.683 1.00 93.44 181 GLN A CA 1
ATOM 1395 C C . GLN A 1 181 ? 6.972 3.345 6.073 1.00 93.44 181 GLN A C 1
ATOM 1397 O O . GLN A 1 181 ? 7.421 3.621 4.956 1.00 93.44 181 GLN A O 1
ATOM 1402 N N . ARG A 1 182 ? 7.391 2.277 6.764 1.00 94.25 182 ARG A N 1
ATOM 1403 C CA . ARG A 1 182 ? 8.389 1.323 6.254 1.00 94.25 182 ARG A CA 1
ATOM 1404 C C . ARG A 1 182 ? 7.905 0.620 4.986 1.00 94.25 182 ARG A C 1
ATOM 1406 O O . ARG A 1 182 ? 8.682 0.484 4.039 1.00 94.25 182 ARG A O 1
ATOM 1413 N N . CYS A 1 183 ? 6.637 0.218 4.945 1.00 94.06 183 CYS A N 1
ATOM 1414 C CA . CYS A 1 183 ? 6.020 -0.384 3.764 1.00 94.06 183 CYS A CA 1
ATOM 1415 C C . CYS A 1 183 ? 6.021 0.582 2.570 1.00 94.06 183 CYS A C 1
ATOM 1417 O O . CYS A 1 183 ? 6.460 0.219 1.479 1.00 94.06 183 CYS A O 1
ATOM 1419 N N . ASN A 1 184 ? 5.669 1.852 2.791 1.00 94.31 184 ASN A N 1
ATOM 1420 C CA . ASN A 1 184 ? 5.725 2.880 1.751 1.00 94.31 184 ASN A CA 1
ATOM 1421 C C . ASN A 1 184 ? 7.135 3.089 1.185 1.00 94.31 184 ASN A C 1
ATOM 1423 O O . ASN A 1 184 ? 7.304 3.227 -0.026 1.00 94.31 184 ASN A O 1
ATOM 1427 N N . GLN A 1 185 ? 8.156 3.076 2.044 1.00 95.12 185 GLN A N 1
ATOM 1428 C CA . GLN A 1 185 ? 9.549 3.168 1.602 1.00 95.12 185 GLN A CA 1
ATOM 1429 C C . GLN A 1 185 ? 9.976 1.946 0.779 1.00 95.12 185 GLN A C 1
ATOM 1431 O O . GLN A 1 185 ? 10.680 2.108 -0.217 1.00 95.12 185 GLN A O 1
ATOM 1436 N N . ALA A 1 186 ? 9.552 0.740 1.170 1.00 94.69 186 ALA A N 1
ATOM 1437 C CA . ALA A 1 186 ? 9.857 -0.491 0.440 1.00 94.69 186 ALA A CA 1
ATOM 1438 C C . ALA A 1 186 ? 9.217 -0.489 -0.960 1.00 94.69 186 ALA A C 1
ATOM 1440 O O . ALA A 1 186 ? 9.925 -0.637 -1.956 1.00 94.69 186 ALA A O 1
ATOM 1441 N N . ILE A 1 187 ? 7.917 -0.179 -1.041 1.00 94.19 187 ILE A N 1
ATOM 1442 C CA . ILE A 1 187 ? 7.189 -0.038 -2.311 1.00 94.19 187 ILE A CA 1
ATOM 1443 C C . ILE A 1 187 ? 7.857 1.010 -3.206 1.00 94.19 187 ILE A C 1
ATOM 1445 O O . ILE A 1 187 ? 8.070 0.775 -4.393 1.00 94.19 187 ILE A O 1
ATOM 1449 N N . PHE A 1 188 ? 8.221 2.167 -2.648 1.00 94.19 188 PHE A N 1
ATOM 1450 C CA . PHE A 1 188 ? 8.854 3.230 -3.424 1.00 94.19 188 PHE A CA 1
ATOM 1451 C C . PHE A 1 188 ? 10.234 2.830 -3.963 1.00 94.19 188 PHE A C 1
ATOM 1453 O O . PHE A 1 188 ? 10.597 3.221 -5.073 1.00 94.19 188 PHE A O 1
ATOM 1460 N N . ALA A 1 189 ? 11.000 2.039 -3.208 1.00 94.69 189 ALA A N 1
ATOM 1461 C CA . ALA A 1 189 ? 12.293 1.538 -3.660 1.00 94.69 189 ALA A CA 1
ATOM 1462 C C . ALA A 1 189 ? 12.152 0.613 -4.879 1.00 94.69 189 ALA A C 1
ATOM 1464 O O . ALA A 1 189 ? 12.890 0.783 -5.850 1.00 94.69 189 ALA A O 1
ATOM 1465 N N . ASP A 1 190 ? 11.190 -0.312 -4.866 1.00 93.81 190 ASP A N 1
ATOM 1466 C CA . ASP A 1 190 ? 10.942 -1.202 -6.010 1.00 93.81 190 ASP A CA 1
ATOM 1467 C C . ASP A 1 190 ? 10.340 -0.440 -7.197 1.00 93.81 190 ASP A C 1
ATOM 1469 O O . ASP A 1 190 ? 10.793 -0.593 -8.332 1.00 93.81 190 ASP A O 1
ATOM 1473 N N . GLN A 1 191 ? 9.438 0.508 -6.936 1.00 93.62 191 GLN A N 1
ATOM 1474 C CA . GLN A 1 191 ? 8.900 1.398 -7.964 1.00 93.62 191 GLN A CA 1
ATOM 1475 C C . GLN A 1 191 ? 10.000 2.234 -8.651 1.00 93.62 191 GLN A C 1
ATOM 1477 O O . GLN A 1 191 ? 9.941 2.468 -9.860 1.00 93.62 191 GLN A O 1
ATOM 1482 N N . LYS A 1 192 ? 11.032 2.666 -7.912 1.00 95.06 192 LYS A N 1
ATOM 1483 C CA . LYS A 1 192 ? 12.187 3.385 -8.473 1.00 95.06 192 LYS A CA 1
ATOM 1484 C C . LYS A 1 192 ? 13.039 2.489 -9.378 1.00 95.06 192 LYS A C 1
ATOM 1486 O O . LYS A 1 192 ? 13.496 2.966 -10.415 1.00 95.06 192 LYS A O 1
ATOM 1491 N N . LYS A 1 193 ? 13.237 1.215 -9.014 1.00 94.19 193 LYS A N 1
ATOM 1492 C CA . LYS A 1 193 ? 13.948 0.239 -9.861 1.00 94.19 193 LYS A CA 1
ATOM 1493 C C . LYS A 1 193 ? 13.189 -0.012 -11.162 1.00 94.19 193 LYS A C 1
ATOM 1495 O O . LYS A 1 193 ? 13.788 0.079 -12.229 1.00 94.19 193 LYS A O 1
ATOM 1500 N N . LEU A 1 194 ? 11.874 -0.220 -11.079 1.00 93.62 194 LEU A N 1
ATOM 1501 C CA . LEU A 1 194 ? 11.008 -0.368 -12.251 1.00 93.62 194 LEU A CA 1
ATOM 1502 C C . LEU A 1 194 ? 11.070 0.856 -13.165 1.00 93.62 194 LEU A C 1
ATOM 1504 O O . LEU A 1 194 ? 11.244 0.720 -14.371 1.00 93.62 194 LEU A O 1
ATOM 1508 N N . LEU A 1 195 ? 11.009 2.064 -12.597 1.00 95.06 195 LEU A N 1
ATOM 1509 C CA . LEU A 1 195 ? 11.122 3.293 -13.381 1.00 95.06 195 LEU A CA 1
ATOM 1510 C C . LEU A 1 195 ? 12.480 3.410 -14.089 1.00 95.06 195 LEU A C 1
ATOM 1512 O O . LEU A 1 195 ? 12.543 3.918 -15.207 1.00 95.06 195 LEU A O 1
ATOM 1516 N N . GLN A 1 196 ? 13.562 2.955 -13.454 1.00 95.44 196 GLN A N 1
ATOM 1517 C CA . GLN A 1 196 ? 14.877 2.921 -14.087 1.00 95.44 196 GLN A CA 1
ATOM 1518 C C . GLN A 1 196 ? 14.912 1.908 -15.240 1.00 95.44 196 GLN A C 1
ATOM 1520 O O . GLN A 1 196 ? 15.300 2.286 -16.340 1.00 95.44 196 GLN A O 1
ATOM 1525 N N . LYS A 1 197 ? 14.388 0.691 -15.037 1.00 93.62 197 LYS A N 1
ATOM 1526 C CA . LYS A 1 197 ? 14.245 -0.335 -16.086 1.00 93.62 197 LYS A CA 1
ATOM 1527 C C . LYS A 1 197 ? 13.460 0.190 -17.293 1.00 93.62 197 LYS A C 1
ATOM 1529 O O . LYS A 1 197 ? 13.913 0.071 -18.427 1.00 93.62 197 LYS A O 1
ATOM 1534 N N . ILE A 1 198 ? 12.336 0.866 -17.052 1.00 93.88 198 ILE A N 1
ATOM 1535 C CA . ILE A 1 198 ? 11.524 1.517 -18.093 1.00 93.88 198 ILE A CA 1
ATOM 1536 C C . ILE A 1 198 ? 12.356 2.544 -18.880 1.00 93.88 198 ILE A C 1
ATOM 1538 O O . ILE A 1 198 ? 12.318 2.563 -20.110 1.00 93.88 198 ILE A O 1
ATOM 1542 N N . LYS A 1 199 ? 13.124 3.402 -18.193 1.00 94.38 199 LYS A N 1
ATOM 1543 C CA . LYS A 1 199 ? 13.986 4.406 -18.842 1.00 94.38 199 LYS A CA 1
ATOM 1544 C C . LYS A 1 199 ? 15.101 3.771 -19.667 1.00 94.38 199 LYS A C 1
ATOM 1546 O O . LYS A 1 199 ? 15.394 4.268 -20.754 1.00 94.38 199 LYS A O 1
ATOM 1551 N N . ASP A 1 200 ? 15.703 2.698 -19.170 1.00 94.06 200 ASP A N 1
ATOM 1552 C CA . ASP A 1 200 ? 16.784 1.996 -19.858 1.00 94.06 200 ASP A CA 1
ATOM 1553 C C . ASP A 1 200 ? 16.274 1.340 -21.147 1.00 94.06 200 ASP A C 1
ATOM 1555 O O . ASP A 1 200 ? 16.906 1.495 -22.193 1.00 94.06 200 ASP A O 1
ATOM 1559 N N . ILE A 1 201 ? 15.077 0.739 -21.117 1.00 91.12 201 ILE A N 1
ATOM 1560 C CA . ILE A 1 201 ? 14.412 0.205 -22.315 1.00 91.12 201 ILE A CA 1
ATOM 1561 C C . ILE A 1 201 ? 14.117 1.324 -23.322 1.00 91.12 201 ILE A C 1
ATOM 1563 O O . ILE A 1 201 ? 14.449 1.193 -24.500 1.00 91.12 201 ILE A O 1
ATOM 1567 N N . LYS A 1 202 ? 13.570 2.465 -22.873 1.00 90.81 202 LYS A N 1
ATOM 1568 C CA . LYS A 1 202 ? 13.329 3.618 -23.762 1.00 90.81 202 LYS A CA 1
ATOM 1569 C C . LYS A 1 202 ? 14.615 4.125 -24.416 1.00 90.81 202 LYS A C 1
ATOM 1571 O O . LYS A 1 202 ? 14.622 4.445 -25.602 1.00 90.81 202 LYS A O 1
ATOM 1576 N N . LYS A 1 203 ? 15.709 4.189 -23.653 1.00 90.88 203 LYS A N 1
ATOM 1577 C CA . LYS A 1 203 ? 17.022 4.623 -24.148 1.00 90.88 203 LYS A CA 1
ATOM 1578 C C . LYS A 1 203 ? 17.627 3.619 -25.132 1.00 90.88 203 LYS A C 1
ATOM 1580 O O . LYS A 1 203 ? 18.296 4.044 -26.069 1.00 90.88 203 LYS A O 1
ATOM 1585 N N . ALA A 1 204 ? 17.414 2.321 -24.926 1.00 87.56 204 ALA A N 1
ATOM 1586 C CA . ALA A 1 204 ? 17.844 1.280 -25.855 1.00 87.56 204 ALA A CA 1
ATOM 1587 C C . ALA A 1 204 ? 17.058 1.351 -27.175 1.00 87.56 204 ALA A C 1
ATOM 1589 O O . ALA A 1 204 ? 17.672 1.372 -28.239 1.00 87.56 204 ALA A O 1
ATOM 1590 N N . ALA A 1 205 ? 15.732 1.503 -27.108 1.00 85.38 205 ALA A N 1
ATOM 1591 C CA . ALA A 1 205 ? 14.876 1.658 -28.286 1.00 85.38 205 ALA A CA 1
ATOM 1592 C C . ALA A 1 205 ? 15.233 2.909 -29.110 1.00 85.38 205 ALA A C 1
ATOM 1594 O O . ALA A 1 205 ? 15.302 2.841 -30.330 1.00 85.38 205 ALA A O 1
ATOM 1595 N N . ALA A 1 206 ? 15.562 4.028 -28.454 1.00 81.50 206 ALA A N 1
ATOM 1596 C CA . ALA A 1 206 ? 16.002 5.252 -29.133 1.00 81.50 206 ALA A CA 1
ATOM 1597 C C . ALA A 1 206 ? 17.382 5.135 -29.815 1.00 81.50 206 ALA A C 1
ATOM 1599 O O . ALA A 1 206 ? 17.700 5.943 -30.682 1.00 81.50 206 ALA A O 1
ATOM 1600 N N . LYS A 1 207 ? 18.213 4.159 -29.422 1.00 75.12 207 LYS A N 1
ATOM 1601 C CA . LYS A 1 207 ? 19.534 3.888 -30.022 1.00 75.12 207 LYS A CA 1
ATOM 1602 C C . LYS A 1 207 ? 19.505 2.826 -31.124 1.00 75.12 207 LYS A C 1
ATOM 1604 O O . LYS A 1 207 ? 20.467 2.722 -31.875 1.00 75.12 207 LYS A O 1
ATOM 1609 N N . ALA A 1 208 ? 18.427 2.052 -31.223 1.00 62.81 208 ALA A N 1
ATOM 1610 C CA . ALA A 1 208 ? 18.254 1.015 -32.233 1.00 62.81 208 ALA A CA 1
ATOM 1611 C C . ALA A 1 208 ? 17.857 1.473 -33.666 1.00 62.81 208 ALA A C 1
ATOM 1613 O O . ALA A 1 208 ? 17.999 0.638 -34.562 1.00 62.81 208 ALA A O 1
ATOM 1614 N N . PRO A 1 209 ? 17.402 2.716 -33.966 1.00 57.38 209 PRO A N 1
ATOM 1615 C CA . PRO A 1 209 ? 16.865 3.021 -35.297 1.00 57.38 209 PRO A CA 1
ATOM 1616 C C . PRO A 1 209 ? 17.913 3.091 -36.425 1.00 57.38 209 PRO A C 1
ATOM 1618 O O . PRO A 1 209 ? 17.523 3.114 -37.589 1.00 57.38 209 PRO A O 1
ATOM 1621 N N . ASP A 1 210 ? 19.220 3.046 -36.133 1.00 51.28 210 ASP A N 1
ATOM 1622 C CA . ASP A 1 210 ? 20.277 3.014 -37.163 1.00 51.28 210 ASP A CA 1
ATOM 1623 C C . ASP A 1 210 ? 20.691 1.598 -37.614 1.00 51.28 210 ASP A C 1
ATOM 1625 O O . ASP A 1 210 ? 21.354 1.450 -38.638 1.00 51.28 210 ASP A O 1
ATOM 1629 N N . ALA A 1 211 ? 20.286 0.533 -36.909 1.00 47.00 211 ALA A N 1
ATOM 1630 C CA . ALA A 1 211 ? 20.677 -0.838 -37.271 1.00 47.00 211 ALA A CA 1
ATOM 1631 C C . ALA A 1 211 ? 19.739 -1.499 -38.302 1.00 47.00 211 ALA A C 1
ATOM 1633 O O . ALA A 1 211 ? 20.136 -2.446 -38.978 1.00 47.00 211 ALA A O 1
ATOM 1634 N N . ALA A 1 212 ? 18.508 -0.998 -38.460 1.00 46.03 212 ALA A N 1
ATOM 1635 C CA . ALA A 1 212 ? 17.501 -1.604 -39.337 1.00 46.03 212 ALA A CA 1
ATOM 1636 C C . ALA A 1 212 ? 17.600 -1.164 -40.812 1.00 46.03 212 ALA A C 1
ATOM 1638 O O . ALA A 1 212 ? 17.109 -1.869 -41.687 1.00 46.03 212 ALA A O 1
ATOM 1639 N N . LYS A 1 213 ? 18.294 -0.059 -41.131 1.00 42.12 213 LYS A N 1
ATOM 1640 C CA . LYS A 1 213 ? 18.500 0.380 -42.529 1.00 42.12 213 LYS A CA 1
ATOM 1641 C C . LYS A 1 213 ? 19.584 -0.398 -43.291 1.00 42.12 213 LYS A C 1
ATOM 1643 O O . LYS A 1 213 ? 19.746 -0.179 -44.485 1.00 42.12 213 LYS A O 1
ATOM 1648 N N . GLY A 1 214 ? 20.319 -1.297 -42.631 1.00 39.72 214 GLY A N 1
ATOM 1649 C CA . GLY A 1 214 ? 21.378 -2.102 -43.255 1.00 39.72 214 GLY A CA 1
ATOM 1650 C C . GLY A 1 214 ? 20.965 -3.510 -43.698 1.00 39.72 214 GLY A C 1
ATOM 1651 O O . GLY A 1 214 ? 21.752 -4.171 -44.367 1.00 39.72 214 GLY A O 1
ATOM 1652 N N . ALA A 1 215 ? 19.770 -3.987 -43.329 1.00 43.38 215 ALA A N 1
ATOM 1653 C CA . ALA A 1 215 ? 19.368 -5.380 -43.558 1.00 43.38 215 ALA A CA 1
ATOM 1654 C C . ALA A 1 215 ? 18.474 -5.591 -44.797 1.00 43.38 215 ALA A C 1
ATOM 1656 O O . ALA A 1 215 ? 18.375 -6.712 -45.282 1.00 43.38 215 ALA A O 1
ATOM 1657 N N . GLU A 1 216 ? 17.870 -4.536 -45.353 1.00 40.59 216 GLU A N 1
ATOM 1658 C CA . GLU A 1 216 ? 16.918 -4.638 -46.478 1.00 40.59 216 GLU A CA 1
ATOM 1659 C C . GLU A 1 216 ? 17.570 -4.470 -47.869 1.00 40.59 216 GLU A C 1
ATOM 1661 O O . GLU A 1 216 ? 16.885 -4.261 -48.863 1.00 40.59 216 GLU A O 1
ATOM 1666 N N . ALA A 1 217 ? 18.902 -4.550 -47.967 1.00 43.38 217 ALA A N 1
ATOM 1667 C CA . ALA A 1 217 ? 19.632 -4.434 -49.238 1.00 43.38 217 ALA A CA 1
ATOM 1668 C C . ALA A 1 217 ? 20.354 -5.725 -49.675 1.00 43.38 217 ALA A C 1
ATOM 1670 O O . ALA A 1 217 ? 21.070 -5.704 -50.672 1.00 43.38 217 ALA A O 1
ATOM 1671 N N . ALA A 1 218 ? 20.197 -6.839 -48.949 1.00 42.84 218 ALA A N 1
ATOM 1672 C CA . ALA A 1 218 ? 20.973 -8.063 -49.190 1.00 42.84 218 ALA A CA 1
ATOM 1673 C C . ALA A 1 218 ? 20.167 -9.275 -49.697 1.00 42.84 218 ALA A C 1
ATOM 1675 O O . ALA A 1 218 ? 20.769 -10.321 -49.915 1.00 42.84 218 ALA A O 1
ATOM 1676 N N . ASP A 1 219 ? 18.854 -9.158 -49.928 1.00 42.12 219 ASP A N 1
ATOM 1677 C CA . ASP A 1 219 ? 18.012 -10.291 -50.362 1.00 42.12 219 ASP A CA 1
ATOM 1678 C C . ASP A 1 219 ? 17.335 -10.019 -51.717 1.00 42.12 219 ASP A C 1
ATOM 1680 O O . ASP A 1 219 ? 16.117 -10.039 -51.870 1.00 42.12 219 ASP A O 1
ATOM 1684 N N . GLY A 1 220 ? 18.153 -9.671 -52.713 1.00 41.81 220 GLY A N 1
ATOM 1685 C CA . GLY A 1 220 ? 17.682 -9.236 -54.026 1.00 41.81 220 GLY A CA 1
ATOM 1686 C C . GLY A 1 220 ? 18.513 -9.722 -55.207 1.00 41.81 220 GLY A C 1
ATOM 1687 O O . GLY A 1 220 ? 18.543 -9.026 -56.210 1.00 41.81 220 GLY A O 1
ATOM 1688 N N . GLU A 1 221 ? 19.196 -10.871 -55.134 1.00 42.56 221 GLU A N 1
ATOM 1689 C CA . GLU A 1 221 ? 19.806 -11.473 -56.332 1.00 42.56 221 GLU A CA 1
ATOM 1690 C C . GLU A 1 221 ? 20.054 -12.985 -56.174 1.00 42.56 221 GLU A C 1
ATOM 1692 O O . GLU A 1 221 ? 21.144 -13.396 -55.796 1.00 42.56 221 GLU A O 1
ATOM 1697 N N . ALA A 1 222 ? 19.034 -13.817 -56.442 1.00 41.09 222 ALA A N 1
ATOM 1698 C CA . ALA A 1 222 ? 19.174 -15.167 -57.025 1.00 41.09 222 ALA A CA 1
ATOM 1699 C C . ALA A 1 222 ? 17.817 -15.902 -57.104 1.00 41.09 222 ALA A C 1
ATOM 1701 O O . ALA A 1 222 ? 17.537 -16.818 -56.334 1.00 41.09 222 ALA A O 1
ATOM 1702 N N . ALA A 1 223 ? 16.976 -15.560 -58.081 1.00 41.00 223 ALA A N 1
ATOM 1703 C CA . ALA A 1 223 ? 15.887 -16.442 -58.506 1.00 41.00 223 ALA A CA 1
ATOM 1704 C C . ALA A 1 223 ? 15.694 -16.327 -60.021 1.00 41.00 223 ALA A C 1
ATOM 1706 O O . ALA A 1 223 ? 14.931 -15.501 -60.513 1.00 41.00 223 ALA A O 1
ATOM 1707 N N . GLY A 1 224 ? 16.427 -17.148 -60.773 1.00 36.03 224 GLY A N 1
ATOM 1708 C CA . GLY A 1 224 ? 16.345 -17.151 -62.230 1.00 36.03 224 GLY A CA 1
ATOM 1709 C C . GLY A 1 224 ? 17.073 -18.319 -62.880 1.00 36.03 224 GLY A C 1
ATOM 1710 O O . GLY A 1 224 ? 18.056 -18.102 -63.572 1.00 36.03 224 GLY A O 1
ATOM 1711 N N . ALA A 1 225 ? 16.598 -19.552 -62.683 1.00 37.19 225 ALA A N 1
ATOM 1712 C CA . ALA A 1 225 ? 16.883 -20.662 -63.599 1.00 37.19 225 ALA A CA 1
ATOM 1713 C C . ALA A 1 225 ? 15.862 -21.792 -63.407 1.00 37.19 225 ALA A C 1
ATOM 1715 O O . ALA A 1 225 ? 15.950 -22.568 -62.461 1.00 37.19 225 ALA A O 1
ATOM 1716 N N . GLY A 1 226 ? 14.882 -21.886 -64.308 1.00 35.88 226 GLY A N 1
ATOM 1717 C CA . GLY A 1 226 ? 13.911 -22.979 -64.290 1.00 35.88 226 GLY A CA 1
ATOM 1718 C C . GLY A 1 226 ? 12.736 -22.798 -65.247 1.00 35.88 226 GLY A C 1
ATOM 1719 O O . GLY A 1 226 ? 11.600 -23.013 -64.846 1.00 35.88 226 GLY A O 1
ATOM 1720 N N . ALA A 1 227 ? 12.984 -22.384 -66.493 1.00 37.47 227 ALA A N 1
ATOM 1721 C CA . ALA A 1 227 ? 11.971 -22.405 -67.546 1.00 37.47 227 ALA A CA 1
ATOM 1722 C C . ALA A 1 227 ? 12.244 -23.585 -68.490 1.00 37.47 227 ALA A C 1
ATOM 1724 O O . ALA A 1 227 ? 13.177 -23.556 -69.290 1.00 37.47 227 ALA A O 1
ATOM 1725 N N . ALA A 1 228 ? 11.430 -24.632 -68.366 1.00 47.72 228 ALA A N 1
ATOM 1726 C CA . ALA A 1 228 ? 11.294 -25.688 -69.364 1.00 47.72 228 ALA A CA 1
ATOM 1727 C C . ALA A 1 228 ? 10.501 -25.181 -70.586 1.00 47.72 228 ALA A C 1
ATOM 1729 O O . ALA A 1 228 ? 9.580 -24.377 -70.432 1.00 47.72 228 ALA A O 1
ATOM 1730 N N . PRO A 1 229 ? 10.793 -25.708 -71.785 1.00 49.03 229 PRO A N 1
ATOM 1731 C CA . PRO A 1 229 ? 9.731 -26.127 -72.708 1.00 49.03 229 PRO A CA 1
ATOM 1732 C C . PRO A 1 229 ? 10.014 -27.561 -73.215 1.00 49.03 229 PRO A C 1
ATOM 1734 O O . PRO A 1 229 ? 11.156 -27.916 -73.475 1.00 49.03 229 PRO A O 1
ATOM 1737 N N . ALA A 1 230 ? 9.078 -28.509 -73.140 1.00 42.91 230 ALA A N 1
ATOM 1738 C CA . ALA A 1 230 ? 7.865 -28.705 -73.948 1.00 42.91 230 ALA A CA 1
ATOM 1739 C C . ALA A 1 230 ? 8.100 -29.536 -75.231 1.00 42.91 230 ALA A C 1
ATOM 1741 O O . ALA A 1 230 ? 8.844 -29.108 -76.102 1.00 42.91 230 ALA A O 1
ATOM 1742 N N . ALA A 1 231 ? 7.338 -30.644 -75.322 1.00 41.97 231 ALA A N 1
ATOM 1743 C CA . ALA A 1 231 ? 6.925 -31.420 -76.509 1.00 41.97 231 ALA A CA 1
ATOM 1744 C C . ALA A 1 231 ? 8.038 -32.096 -77.347 1.00 41.97 231 ALA A C 1
ATOM 1746 O O . ALA A 1 231 ? 9.103 -31.544 -77.546 1.00 41.97 231 ALA A O 1
ATOM 1747 N N . GLY A 1 232 ? 7.891 -33.291 -77.914 1.00 40.84 232 GLY A N 1
ATOM 1748 C CA . GLY A 1 232 ? 6.752 -34.162 -78.174 1.00 40.84 232 GLY A CA 1
ATOM 1749 C C . GLY A 1 232 ? 7.131 -35.078 -79.354 1.00 40.84 232 GLY A C 1
ATOM 1750 O O . GLY A 1 232 ? 7.910 -34.648 -80.201 1.00 40.84 232 GLY A O 1
ATOM 1751 N N . ALA A 1 233 ? 6.526 -36.272 -79.388 1.00 37.56 233 ALA A N 1
ATOM 1752 C CA . ALA A 1 233 ? 6.601 -37.329 -80.415 1.00 37.56 233 ALA A CA 1
ATOM 1753 C C . ALA A 1 233 ? 7.912 -38.131 -80.524 1.00 37.56 233 ALA A C 1
ATOM 1755 O O . ALA A 1 233 ? 8.959 -37.570 -80.907 1.00 37.56 233 ALA A O 1
#

pLDDT: mean 78.82, std 17.48, range [35.88, 95.44]

Secondary structure (DSSP, 8-state):
--HHHHHHHHHHHHHHHHHTT-TTSTTGGGG------SS-S---GGG-SGGGS-TTTS------PPP---HHHHHHHHHHHHHHHHHHHHHHHHHHHHHHHHHHHHHHT--HHHHHHHHHHHHHHHHHHHHHHHHHHHHHHTS-GGGS-HHHHHHHHHHHHHHTS---SHHHHHHHHHHHHHHHHHHHHHHHHHHHHHHHHHHHHHHGGGTGGGSTTSS-S------------

Organism: NCBI:txid311494

Foldseek 3Di:
DDVVVVVVVVVVVVVLVVLCCDPPRCCPVHNPPDPDDPDDPDDDVVCPDPVPPDPVPPPPPPPPPPQPFDPVLVLLVVLLVLLVVLLVLLVVLLVLLVVLLVLLLVLVPDDDPRNVVSVVVSVVSLVVNLVSLVVSVVSVVPRPPVLADPQLVVLNVCLSVLSNDDNNDVVSSVVSVVSSVSNSVRSVVSSVVSVVVSVVSVVVSVVPPVVVVPPVPPPPDDDDDDDDDDDDD